Protein AF-A0A8C8ZQR9-F1 (afdb_monomer)

Secondary structure (DSSP, 8-state):
---PPPHHHHHHHHHHHHH-HHHHHHHHHHHHHHHHHHHHHHHHHHHHHHHHHHHHHHHHHHHHHHHHHHHHHHHHHHHHHHHHHHHHHTT-HHHHHHHHHHHHHHHHHHHHHHHHHHHHIIIIIHHHHHHHHIIIIIIHHHHHHHHHHHHHHHHHHHHTHHHHS----S-SSSSSS-S--------------------------------------

Solvent-accessible surface area (backbone atoms only — not comparable to full-atom values): 13092 Å² total; per-residue (Å²): 128,83,85,66,71,46,70,69,58,50,51,53,44,51,50,42,30,78,74,34,84,70,22,43,59,56,33,60,71,45,42,65,55,56,50,52,38,52,51,53,50,54,52,51,52,51,53,51,49,55,52,51,52,50,51,50,53,50,54,52,47,52,37,56,54,41,54,54,48,41,54,51,51,49,56,51,27,53,54,37,35,52,53,13,54,56,31,48,77,67,74,40,56,69,63,12,51,53,30,40,52,50,24,53,51,48,51,53,52,38,52,54,49,50,50,51,38,51,47,51,44,62,68,46,47,51,56,48,54,49,44,54,57,43,53,68,41,52,49,41,53,51,51,53,51,51,51,55,49,55,50,52,57,48,51,55,62,56,59,50,59,64,62,74,70,68,64,83,77,92,80,84,88,85,86,86,86,85,83,86,90,80,85,83,86,83,88,86,86,90,78,85,87,82,82,89,88,85,85,92,87,79,87,82,84,89,81,85,86,90,85,90,86,88,91,87,127

Radius of gyration: 46.29 Å; Cα contacts (8 Å, |Δi|>4): 94; chains: 1; bounding box: 105×48×140 Å

Structure (mmCIF, N/CA/C/O backbone):
data_AF-A0A8C8ZQR9-F1
#
_entry.id   AF-A0A8C8ZQR9-F1
#
loop_
_atom_site.group_PDB
_atom_site.id
_atom_site.type_symbol
_atom_site.label_atom_id
_atom_site.label_alt_id
_atom_site.label_comp_id
_atom_site.label_asym_id
_atom_site.label_entity_id
_atom_site.label_seq_id
_atom_site.pdbx_PDB_ins_code
_atom_site.Cartn_x
_atom_site.Cartn_y
_atom_site.Cartn_z
_atom_site.occupancy
_atom_site.B_iso_or_equiv
_atom_site.auth_seq_id
_atom_site.auth_comp_id
_atom_site.auth_asym_id
_atom_site.auth_atom_id
_atom_site.pdbx_PDB_model_num
ATOM 1 N N . MET A 1 1 ? 11.552 19.381 -19.462 1.00 42.44 1 MET A N 1
ATOM 2 C CA . MET A 1 1 ? 11.648 17.915 -19.288 1.00 42.44 1 MET A CA 1
ATOM 3 C C . MET A 1 1 ? 12.336 17.345 -20.516 1.00 42.44 1 MET A C 1
ATOM 5 O O . MET A 1 1 ? 11.999 17.819 -21.595 1.00 42.44 1 MET A O 1
ATOM 9 N N . PRO A 1 2 ? 13.309 16.426 -20.393 1.00 48.09 2 PRO A N 1
ATOM 10 C CA . PRO A 1 2 ? 13.947 15.834 -21.566 1.00 48.09 2 PRO A CA 1
ATOM 11 C C . PRO A 1 2 ? 12.903 15.042 -22.360 1.00 48.09 2 PRO A C 1
ATOM 13 O O . PRO A 1 2 ? 12.114 14.304 -21.770 1.00 48.09 2 PRO A O 1
ATOM 16 N N . GLU A 1 3 ? 12.859 15.241 -23.678 1.00 56.19 3 GLU A N 1
ATOM 17 C CA . GLU A 1 3 ? 11.893 14.583 -24.558 1.00 56.19 3 GLU A CA 1
ATOM 18 C C . GLU A 1 3 ? 12.006 13.059 -24.448 1.00 56.19 3 GLU A C 1
ATOM 20 O O . GLU A 1 3 ? 12.988 12.450 -24.885 1.00 56.19 3 GLU A O 1
ATOM 25 N N . GLN A 1 4 ? 10.991 12.435 -23.854 1.00 70.94 4 GLN A N 1
ATOM 26 C CA . GLN A 1 4 ? 10.906 10.987 -23.744 1.00 70.94 4 GLN A CA 1
ATOM 27 C C . GLN A 1 4 ? 10.736 10.394 -25.142 1.00 70.94 4 GLN A C 1
ATOM 29 O O . GLN A 1 4 ? 9.784 10.721 -25.842 1.00 70.94 4 GLN A O 1
ATOM 34 N N . LEU A 1 5 ? 11.653 9.510 -25.538 1.00 79.81 5 LEU A N 1
ATOM 35 C CA . LEU A 1 5 ? 11.453 8.653 -26.702 1.00 79.81 5 LEU A CA 1
ATOM 36 C C . LEU A 1 5 ? 10.240 7.753 -26.419 1.00 79.81 5 LEU A C 1
ATOM 38 O O . LEU A 1 5 ? 10.232 6.996 -25.441 1.00 79.81 5 LEU A O 1
ATOM 42 N N . SER A 1 6 ? 9.200 7.864 -27.236 1.00 82.69 6 SER A N 1
ATOM 43 C CA . SER A 1 6 ? 8.024 7.006 -27.147 1.00 82.69 6 SER A CA 1
ATOM 44 C C . SER A 1 6 ? 8.356 5.576 -27.582 1.00 82.69 6 SER A C 1
ATOM 46 O O . SER A 1 6 ? 9.318 5.320 -28.307 1.00 82.69 6 SER A O 1
ATOM 48 N N . VAL A 1 7 ? 7.527 4.617 -27.162 1.00 84.06 7 VAL A N 1
ATOM 49 C CA . VAL A 1 7 ? 7.679 3.214 -27.581 1.00 84.06 7 VAL A CA 1
ATOM 50 C C . VAL A 1 7 ? 7.541 3.083 -29.100 1.00 84.06 7 VAL A C 1
ATOM 52 O O . VAL A 1 7 ? 8.291 2.334 -29.714 1.00 84.06 7 VAL A O 1
ATOM 55 N N . ALA A 1 8 ? 6.634 3.845 -29.716 1.00 86.06 8 ALA A N 1
ATOM 56 C CA . ALA A 1 8 ? 6.446 3.844 -31.164 1.00 86.06 8 ALA A CA 1
ATOM 57 C C . ALA A 1 8 ? 7.701 4.333 -31.906 1.00 86.06 8 ALA A C 1
ATOM 59 O O . ALA A 1 8 ? 8.126 3.705 -32.872 1.00 86.06 8 ALA A O 1
ATOM 60 N N . GLU A 1 9 ? 8.331 5.407 -31.422 1.00 84.94 9 GLU A N 1
ATOM 61 C CA . GLU A 1 9 ? 9.584 5.911 -31.994 1.00 84.94 9 GLU A CA 1
ATOM 62 C C . GLU A 1 9 ? 10.734 4.924 -31.810 1.00 84.94 9 GLU A C 1
ATOM 64 O O . GLU A 1 9 ? 11.514 4.726 -32.738 1.00 84.94 9 GLU A O 1
ATOM 69 N N . PHE A 1 10 ? 10.833 4.277 -30.645 1.00 84.62 10 PHE A N 1
ATOM 70 C CA . PHE A 1 10 ? 11.826 3.229 -30.418 1.00 84.62 10 PHE A CA 1
ATOM 71 C C . PHE A 1 10 ? 11.646 2.069 -31.405 1.00 84.62 10 PHE A C 1
ATOM 73 O O . PHE A 1 10 ? 12.603 1.682 -32.066 1.00 84.62 10 PHE A O 1
ATOM 80 N N . LEU A 1 11 ? 10.416 1.567 -31.565 1.00 87.12 11 LEU A N 1
ATOM 81 C CA . LEU A 1 11 ? 10.112 0.466 -32.481 1.00 87.12 11 LEU A CA 1
ATOM 82 C C . LEU A 1 11 ? 10.401 0.820 -33.940 1.00 87.12 11 LEU A C 1
ATOM 84 O O . LEU A 1 11 ? 10.959 -0.008 -34.651 1.00 87.12 11 LEU A O 1
ATOM 88 N N . ALA A 1 12 ? 10.063 2.035 -34.379 1.00 85.50 12 ALA A N 1
ATOM 89 C CA . ALA A 1 12 ? 10.379 2.496 -35.730 1.00 85.50 12 ALA A CA 1
ATOM 90 C C . ALA A 1 12 ? 11.898 2.522 -35.965 1.00 85.50 12 ALA A C 1
ATOM 92 O O . ALA A 1 12 ? 12.394 2.010 -36.962 1.00 85.50 12 ALA A O 1
ATOM 93 N N . VAL A 1 13 ? 12.644 3.046 -34.992 1.00 82.06 13 VAL A N 1
ATOM 94 C CA . VAL A 1 13 ? 14.106 3.161 -35.045 1.00 82.06 13 VAL A CA 1
ATOM 95 C C . VAL A 1 13 ? 14.783 1.785 -35.026 1.00 82.06 13 VAL A C 1
ATOM 97 O O . VAL A 1 13 ? 15.745 1.575 -35.759 1.00 82.06 13 VAL A O 1
ATOM 100 N N . THR A 1 14 ? 14.256 0.825 -34.264 1.00 84.00 14 THR A N 1
ATOM 101 C CA . THR A 1 14 ? 14.718 -0.573 -34.282 1.00 84.00 14 THR A CA 1
ATOM 102 C C . THR A 1 14 ? 14.315 -1.313 -35.562 1.00 84.00 14 THR A C 1
ATOM 104 O O . THR A 1 14 ? 15.072 -2.144 -36.051 1.00 84.00 14 THR A O 1
ATOM 107 N N . ALA A 1 15 ? 13.145 -1.031 -36.137 1.00 85.31 15 ALA A N 1
ATOM 108 C CA . ALA A 1 15 ? 12.733 -1.633 -37.403 1.00 85.31 15 ALA A CA 1
ATOM 109 C C . ALA A 1 15 ? 13.648 -1.190 -38.556 1.00 85.31 15 ALA A C 1
ATOM 111 O O . ALA A 1 15 ? 14.047 -2.019 -39.372 1.00 85.31 15 ALA A O 1
ATOM 112 N N . ASP A 1 16 ? 14.026 0.088 -38.597 1.00 82.81 16 ASP A N 1
ATOM 113 C CA . ASP A 1 16 ? 14.957 0.612 -39.601 1.00 82.81 16 ASP A CA 1
ATOM 114 C C . ASP A 1 16 ? 16.360 -0.016 -39.476 1.00 82.81 16 ASP A C 1
ATOM 116 O O . ASP A 1 16 ? 16.969 -0.348 -40.495 1.00 82.81 16 ASP A O 1
ATOM 120 N N . ASP A 1 17 ? 16.848 -0.238 -38.246 1.00 81.94 17 ASP A N 1
ATOM 121 C CA . ASP A 1 17 ? 18.114 -0.934 -37.938 1.00 81.94 17 ASP A CA 1
ATOM 122 C C . ASP A 1 17 ? 18.157 -2.359 -38.509 1.00 81.94 17 ASP A C 1
ATOM 124 O O . ASP A 1 17 ? 19.102 -2.741 -39.200 1.00 81.94 17 ASP A O 1
ATOM 128 N N . LEU A 1 18 ? 17.093 -3.133 -38.279 1.00 81.12 18 LEU A N 1
ATOM 129 C CA . LEU A 1 18 ? 17.005 -4.528 -38.717 1.00 81.12 18 LEU A CA 1
ATOM 130 C C . LEU A 1 18 ? 16.902 -4.678 -40.243 1.00 81.12 18 LEU A C 1
ATOM 132 O O . LEU A 1 18 ? 17.298 -5.710 -40.784 1.00 81.12 18 LEU A O 1
ATOM 136 N N . ASN A 1 19 ? 16.368 -3.669 -40.935 1.00 83.38 19 ASN A N 1
ATOM 137 C CA . ASN A 1 19 ? 16.072 -3.735 -42.366 1.00 83.38 19 ASN A CA 1
ATOM 138 C C . ASN A 1 19 ? 17.209 -3.216 -43.270 1.00 83.38 19 ASN A C 1
ATOM 140 O O . ASN A 1 19 ? 17.155 -3.442 -44.481 1.00 83.38 19 ASN A O 1
ATOM 144 N N . SER A 1 20 ? 18.228 -2.515 -42.745 1.00 75.38 20 SER A N 1
ATOM 145 C CA . SER A 1 20 ? 19.305 -1.942 -43.574 1.00 75.38 20 SER A CA 1
ATOM 146 C C . SER A 1 20 ? 20.621 -1.683 -42.819 1.00 75.38 20 SER A C 1
ATOM 148 O O . SER A 1 20 ? 20.593 -1.134 -41.720 1.00 75.38 20 SER A O 1
ATOM 150 N N . PRO A 1 21 ? 21.802 -1.908 -43.440 1.00 67.81 21 PRO A N 1
ATOM 151 C CA . PRO A 1 21 ? 23.098 -1.489 -42.888 1.00 67.81 21 PRO A CA 1
ATOM 152 C C . PRO A 1 21 ? 23.204 0.023 -42.617 1.00 67.81 21 PRO A C 1
ATOM 154 O O . PRO A 1 21 ? 23.933 0.442 -41.722 1.00 67.81 21 PRO A O 1
ATOM 157 N N . ALA A 1 22 ? 22.473 0.854 -43.373 1.00 70.69 22 ALA A N 1
ATOM 158 C CA . ALA A 1 22 ? 22.382 2.295 -43.119 1.00 70.69 22 ALA A CA 1
ATOM 159 C C . ALA A 1 22 ? 21.503 2.614 -41.893 1.00 70.69 22 ALA A C 1
ATOM 161 O O . ALA A 1 22 ? 21.729 3.616 -41.210 1.00 70.69 22 ALA A O 1
ATOM 162 N N . GLY A 1 23 ? 20.543 1.735 -41.588 1.00 71.25 23 GLY A N 1
ATOM 163 C CA . GLY A 1 23 ? 19.726 1.780 -40.379 1.00 71.25 23 GLY A CA 1
ATOM 164 C C . GLY A 1 23 ? 20.565 1.653 -39.110 1.00 71.25 23 GLY A C 1
ATOM 165 O O . GLY A 1 23 ? 20.326 2.395 -38.164 1.00 71.25 23 GLY A O 1
ATOM 166 N N . ALA A 1 24 ? 21.626 0.839 -39.129 1.00 72.94 24 ALA A N 1
ATOM 167 C CA . ALA A 1 24 ? 22.523 0.658 -37.985 1.00 72.94 24 ALA A CA 1
ATOM 168 C C . ALA A 1 24 ? 23.279 1.921 -37.562 1.00 72.94 24 ALA A C 1
ATOM 170 O O . ALA A 1 24 ? 23.394 2.214 -36.370 1.00 72.94 24 ALA A O 1
ATOM 171 N N . ALA A 1 25 ? 23.738 2.732 -38.518 1.00 75.56 25 ALA A N 1
ATOM 172 C CA . ALA A 1 25 ? 24.364 4.017 -38.206 1.00 75.56 25 ALA A CA 1
ATOM 173 C C . ALA A 1 25 ? 23.345 5.028 -37.639 1.00 75.56 25 ALA A C 1
ATOM 175 O O . ALA A 1 25 ? 23.642 5.753 -36.686 1.00 75.56 25 ALA A O 1
ATOM 176 N N . ALA A 1 26 ? 22.125 5.050 -38.188 1.00 79.31 26 ALA A N 1
ATOM 177 C CA . ALA A 1 26 ? 21.040 5.904 -37.705 1.00 79.31 26 ALA A CA 1
ATOM 178 C C . ALA A 1 26 ? 20.539 5.484 -36.310 1.00 79.31 26 ALA A C 1
ATOM 180 O O . ALA A 1 26 ? 20.249 6.339 -35.468 1.00 79.31 26 ALA A O 1
ATOM 181 N N . PHE A 1 27 ? 20.481 4.177 -36.044 1.00 82.25 27 PHE A N 1
ATOM 182 C CA . PHE A 1 27 ? 20.144 3.604 -34.747 1.00 82.25 27 PHE A CA 1
ATOM 183 C C . PHE A 1 27 ? 21.219 3.939 -33.713 1.00 82.25 27 PHE A C 1
ATOM 185 O O . PHE A 1 27 ? 20.895 4.491 -32.663 1.00 82.25 27 PHE A O 1
ATOM 192 N N . ALA A 1 28 ? 22.503 3.749 -34.043 1.00 83.12 28 ALA A N 1
ATOM 193 C CA . ALA A 1 28 ? 23.628 4.124 -33.185 1.00 83.12 28 ALA A CA 1
ATOM 194 C C . ALA A 1 28 ? 23.600 5.599 -32.763 1.00 83.12 28 ALA A C 1
ATOM 196 O O . ALA A 1 28 ? 23.825 5.897 -31.590 1.00 83.12 28 ALA A O 1
ATOM 197 N N . ALA A 1 29 ? 23.242 6.511 -33.672 1.00 83.69 29 ALA A N 1
ATOM 198 C CA . ALA A 1 29 ? 23.096 7.932 -33.358 1.00 83.69 29 ALA A CA 1
ATOM 199 C C . ALA A 1 29 ? 21.931 8.230 -32.391 1.00 83.69 29 ALA A C 1
ATOM 201 O O . ALA A 1 29 ? 22.014 9.155 -31.582 1.00 83.69 29 ALA A O 1
ATOM 202 N N . LYS A 1 30 ? 20.844 7.448 -32.445 1.00 84.88 30 LYS A N 1
ATOM 203 C CA . LYS A 1 30 ? 19.671 7.590 -31.559 1.00 84.88 30 LYS A CA 1
ATOM 204 C C . LYS A 1 30 ? 19.809 6.814 -30.247 1.00 84.88 30 LYS A C 1
ATOM 206 O O . LYS A 1 30 ? 19.111 7.114 -29.278 1.00 84.88 30 LYS A O 1
ATOM 211 N N . MET A 1 31 ? 20.732 5.863 -30.179 1.00 84.31 31 MET A N 1
ATOM 212 C CA . MET A 1 31 ? 20.884 4.945 -29.055 1.00 84.31 31 MET A CA 1
ATOM 213 C C . MET A 1 31 ? 21.167 5.631 -27.701 1.00 84.31 31 MET A C 1
ATOM 215 O O . MET A 1 31 ? 20.551 5.240 -26.704 1.00 84.31 31 MET A O 1
ATOM 219 N N . PRO A 1 32 ? 21.974 6.714 -27.615 1.00 85.69 32 PRO A N 1
ATOM 220 C CA . PRO A 1 32 ? 22.119 7.491 -26.380 1.00 85.69 32 PRO A CA 1
ATOM 221 C C . PRO A 1 32 ? 20.792 8.068 -25.862 1.00 85.69 32 PRO A C 1
ATOM 223 O O . PRO A 1 32 ? 20.559 8.089 -24.653 1.00 85.69 32 PRO A O 1
ATOM 226 N N . ARG A 1 33 ? 19.888 8.480 -26.765 1.00 85.75 33 ARG A N 1
ATOM 227 C CA . ARG A 1 33 ? 18.542 8.958 -26.407 1.00 85.75 33 ARG A CA 1
ATOM 228 C C . ARG A 1 33 ? 17.672 7.811 -25.885 1.00 85.75 33 ARG A C 1
ATOM 230 O O . ARG A 1 33 ? 16.981 8.000 -24.886 1.00 85.75 33 ARG A O 1
ATOM 237 N N . CYS A 1 34 ? 17.750 6.623 -26.492 1.00 85.25 34 CYS A N 1
ATOM 238 C CA . CYS A 1 34 ? 17.074 5.415 -25.996 1.00 85.25 34 CYS A CA 1
ATOM 239 C C . CYS A 1 34 ? 17.523 5.069 -24.567 1.00 85.25 34 CYS A C 1
ATOM 241 O O . CYS A 1 34 ? 16.691 4.847 -23.687 1.00 85.25 34 CYS A O 1
ATOM 243 N N . ARG A 1 35 ? 18.839 5.092 -24.313 1.00 86.06 35 ARG A N 1
ATOM 244 C CA . ARG A 1 35 ? 19.406 4.851 -22.977 1.00 86.06 35 ARG A CA 1
ATOM 245 C C . ARG A 1 35 ? 18.963 5.901 -21.970 1.00 86.06 35 ARG A C 1
ATOM 247 O O . ARG A 1 35 ? 18.527 5.544 -20.881 1.00 86.06 35 ARG A O 1
ATOM 254 N N . GLY A 1 36 ? 19.048 7.180 -22.334 1.00 88.69 36 GLY A N 1
ATOM 255 C CA . GLY A 1 36 ? 18.599 8.277 -21.479 1.00 88.69 36 GLY A CA 1
ATOM 256 C C . GLY A 1 36 ? 17.125 8.139 -21.091 1.00 88.69 36 GLY A C 1
ATOM 257 O O . GLY A 1 36 ? 16.782 8.301 -19.923 1.00 88.69 36 GLY A O 1
ATOM 258 N N . ALA A 1 37 ? 16.265 7.749 -22.037 1.00 88.00 37 ALA A N 1
ATOM 259 C CA . ALA A 1 37 ? 14.851 7.497 -21.770 1.00 88.00 37 ALA A CA 1
ATOM 260 C C . ALA A 1 37 ? 14.628 6.311 -20.812 1.00 88.00 37 ALA A C 1
ATOM 262 O O . ALA A 1 37 ? 13.778 6.396 -19.926 1.00 88.00 37 ALA A O 1
ATOM 263 N N . ALA A 1 38 ? 15.396 5.225 -20.952 1.00 87.50 38 ALA A N 1
ATOM 264 C CA . ALA A 1 38 ? 15.318 4.078 -20.047 1.00 87.50 38 ALA A CA 1
ATOM 265 C C . ALA A 1 38 ? 15.795 4.426 -18.623 1.00 87.50 38 ALA A C 1
ATOM 267 O O . ALA A 1 38 ? 15.118 4.092 -17.654 1.00 87.50 38 ALA A O 1
ATOM 268 N N . LEU A 1 39 ? 16.904 5.162 -18.490 1.00 89.19 39 LEU A N 1
ATOM 269 C CA . LEU A 1 39 ? 17.421 5.614 -17.192 1.00 89.19 39 LEU A CA 1
ATOM 270 C C . LEU A 1 39 ? 16.453 6.568 -16.481 1.00 89.19 39 LEU A C 1
ATOM 272 O O . LEU A 1 39 ? 16.222 6.417 -15.285 1.00 89.19 39 LEU A O 1
ATOM 276 N N . ALA A 1 40 ? 15.835 7.497 -17.215 1.00 90.06 40 ALA A N 1
ATOM 277 C CA . ALA A 1 40 ? 14.824 8.391 -16.652 1.00 90.06 40 ALA A CA 1
ATOM 278 C C . ALA A 1 40 ? 13.600 7.619 -16.123 1.00 90.06 40 ALA A C 1
ATOM 280 O O . ALA A 1 40 ? 13.053 7.956 -15.076 1.00 90.06 40 ALA A O 1
ATOM 281 N N . ARG A 1 41 ? 13.174 6.552 -16.816 1.00 88.50 41 ARG A N 1
ATOM 282 C CA . ARG A 1 41 ? 12.099 5.669 -16.328 1.00 88.50 41 ARG A CA 1
ATOM 283 C C . ARG A 1 41 ? 12.513 4.891 -15.079 1.00 88.50 41 ARG A C 1
ATOM 285 O O . ARG A 1 41 ? 11.702 4.755 -14.169 1.00 88.50 41 ARG A O 1
ATOM 292 N N . GLU A 1 42 ? 13.756 4.416 -15.017 1.00 89.88 42 GLU A N 1
ATOM 293 C CA . GLU A 1 42 ? 14.298 3.740 -13.831 1.00 89.88 42 GLU A CA 1
ATOM 294 C C . GLU A 1 42 ? 14.349 4.649 -12.597 1.00 89.88 42 GLU A C 1
ATOM 296 O O . GLU A 1 42 ? 14.095 4.177 -11.489 1.00 89.88 42 GLU A O 1
ATOM 301 N N . GLU A 1 43 ? 14.654 5.935 -12.778 1.00 91.44 43 GLU A N 1
ATOM 302 C CA . GLU A 1 43 ? 14.644 6.934 -11.705 1.00 91.44 43 GLU A CA 1
ATOM 303 C C . GLU A 1 43 ? 13.222 7.195 -11.185 1.00 91.44 43 GLU A C 1
ATOM 305 O O . GLU A 1 43 ? 12.990 7.178 -9.976 1.00 91.44 43 GLU A O 1
ATOM 310 N N . ILE A 1 44 ? 12.247 7.360 -12.087 1.00 92.38 44 ILE A N 1
ATOM 311 C CA . ILE A 1 44 ? 10.833 7.521 -11.708 1.00 92.38 44 ILE A CA 1
ATOM 312 C C . ILE A 1 44 ? 10.347 6.292 -10.930 1.00 92.38 44 ILE A C 1
ATOM 314 O O . ILE A 1 44 ? 9.747 6.436 -9.867 1.00 92.38 44 ILE A O 1
ATOM 318 N N . LEU A 1 45 ? 10.663 5.087 -11.414 1.00 91.62 45 LEU A N 1
ATOM 319 C CA . LEU A 1 45 ? 10.273 3.839 -10.759 1.00 91.62 45 LEU A CA 1
ATOM 320 C C . LEU A 1 45 ? 10.887 3.701 -9.354 1.00 91.62 45 LEU A C 1
ATOM 322 O O . LEU A 1 45 ? 10.247 3.172 -8.444 1.00 91.62 45 LEU A O 1
ATOM 326 N N . GLU A 1 46 ? 12.112 4.192 -9.153 1.00 91.25 46 GLU A N 1
ATOM 327 C CA . GLU A 1 46 ? 12.744 4.266 -7.833 1.00 91.25 46 GLU A CA 1
ATOM 328 C C . GLU A 1 46 ? 12.022 5.242 -6.897 1.00 91.25 46 GLU A C 1
ATOM 330 O O . GLU A 1 46 ? 11.774 4.922 -5.729 1.00 91.25 46 GLU A O 1
ATOM 335 N N . GLY A 1 47 ? 11.620 6.403 -7.421 1.00 94.06 47 GLY A N 1
ATOM 336 C CA . GLY A 1 47 ? 10.789 7.369 -6.707 1.00 94.06 47 GLY A CA 1
ATOM 337 C C . GLY A 1 47 ? 9.444 6.775 -6.277 1.00 94.06 47 GLY A C 1
ATOM 338 O O . GLY A 1 47 ? 9.075 6.855 -5.100 1.00 94.06 47 GLY A O 1
ATOM 339 N N . ASP A 1 48 ? 8.749 6.102 -7.193 1.00 94.44 48 ASP A N 1
ATOM 340 C CA . ASP A 1 48 ? 7.480 5.419 -6.920 1.00 94.44 48 ASP A CA 1
ATOM 341 C C . ASP A 1 48 ? 7.651 4.320 -5.867 1.00 94.44 48 ASP A C 1
ATOM 343 O O . ASP A 1 48 ? 6.853 4.208 -4.931 1.00 94.44 48 ASP A O 1
A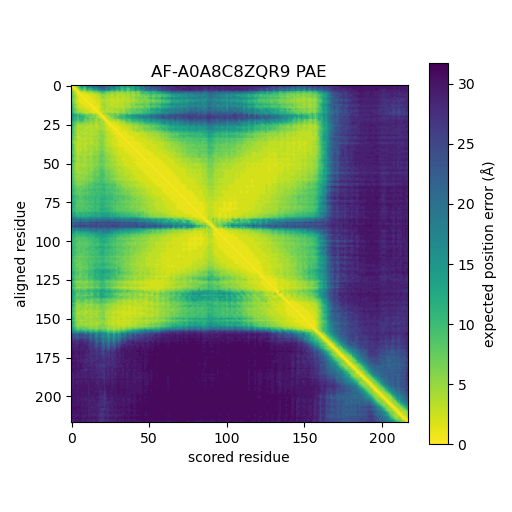TOM 347 N N . GLN A 1 49 ? 8.739 3.548 -5.941 1.00 93.38 49 GLN A N 1
ATOM 348 C CA . GLN A 1 49 ? 9.066 2.540 -4.936 1.00 93.38 49 GLN A CA 1
ATOM 349 C C . GLN A 1 49 ? 9.229 3.160 -3.539 1.00 93.38 49 GLN A C 1
ATOM 351 O O . GLN A 1 49 ? 8.733 2.595 -2.559 1.00 93.38 49 GLN A O 1
ATOM 356 N N . ALA A 1 50 ? 9.867 4.328 -3.423 1.00 93.62 50 ALA A N 1
ATOM 357 C CA . ALA A 1 50 ? 10.004 5.036 -2.151 1.00 93.62 50 ALA A CA 1
ATOM 358 C C . ALA A 1 50 ? 8.653 5.538 -1.606 1.00 93.62 50 ALA A C 1
ATOM 360 O O . ALA A 1 50 ? 8.402 5.470 -0.397 1.00 93.62 50 ALA A O 1
ATOM 361 N N . ILE A 1 51 ? 7.752 6.007 -2.476 1.00 96.12 51 ILE A N 1
ATOM 362 C CA . ILE A 1 51 ? 6.379 6.384 -2.098 1.00 96.12 51 ILE A CA 1
ATOM 363 C C . ILE A 1 51 ? 5.614 5.156 -1.586 1.00 96.12 51 ILE A C 1
ATOM 365 O O . ILE A 1 51 ? 5.027 5.204 -0.502 1.00 96.12 51 ILE A O 1
ATOM 369 N N . LEU A 1 52 ? 5.683 4.032 -2.303 1.00 95.38 52 LEU A N 1
ATOM 370 C CA . LEU A 1 52 ? 5.036 2.776 -1.915 1.00 95.38 52 LEU A CA 1
ATOM 371 C C . LEU A 1 52 ? 5.542 2.252 -0.562 1.00 95.38 52 LEU A C 1
ATOM 373 O O . LEU A 1 52 ? 4.737 1.794 0.251 1.00 95.38 52 LEU A O 1
ATOM 377 N N . GLN A 1 53 ? 6.841 2.390 -0.257 1.00 94.06 53 GLN A N 1
ATOM 378 C CA . GLN A 1 53 ? 7.368 2.061 1.077 1.00 94.06 53 GLN A CA 1
ATOM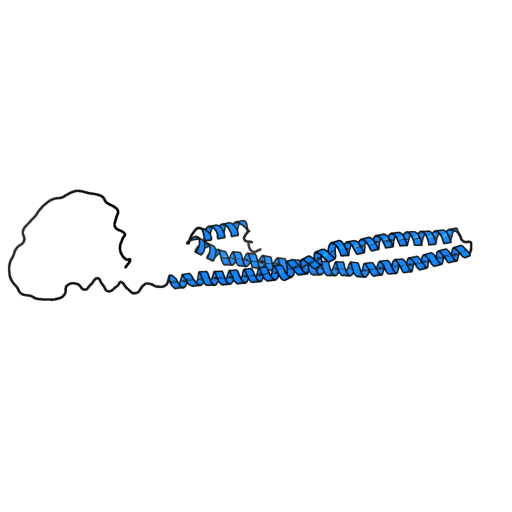 379 C C . GLN A 1 53 ? 6.737 2.923 2.180 1.00 94.06 53 GLN A C 1
ATOM 381 O O . GLN A 1 53 ? 6.431 2.420 3.264 1.00 94.06 53 GLN A O 1
ATOM 386 N N . ARG A 1 54 ? 6.522 4.221 1.925 1.00 96.25 54 ARG A N 1
ATOM 387 C CA . ARG A 1 54 ? 5.868 5.115 2.893 1.00 96.25 54 ARG A CA 1
ATOM 388 C C . ARG A 1 54 ? 4.410 4.730 3.118 1.00 96.25 54 ARG A C 1
ATOM 390 O O . ARG A 1 54 ? 3.996 4.650 4.272 1.00 96.25 54 ARG A O 1
ATOM 397 N N . ILE A 1 55 ? 3.672 4.421 2.049 1.00 95.81 55 ILE A N 1
ATOM 398 C CA . ILE A 1 55 ? 2.287 3.928 2.136 1.00 95.81 55 ILE A CA 1
ATOM 399 C C . ILE A 1 55 ? 2.240 2.654 2.982 1.00 95.81 55 ILE A C 1
ATOM 401 O O . ILE A 1 55 ? 1.491 2.581 3.953 1.00 95.81 55 ILE A O 1
ATOM 405 N N . LYS A 1 56 ? 3.105 1.680 2.687 1.00 93.88 56 LYS A N 1
ATOM 406 C CA . LYS A 1 56 ? 3.211 0.433 3.452 1.00 93.88 56 LYS A CA 1
ATOM 407 C C . LYS A 1 56 ? 3.460 0.677 4.939 1.00 93.88 56 LYS A C 1
ATOM 409 O O . LYS A 1 56 ? 2.824 0.049 5.785 1.00 93.88 56 LYS A O 1
ATOM 414 N N . LYS A 1 57 ? 4.387 1.580 5.272 1.00 94.94 57 LYS A N 1
ATOM 415 C CA . LYS A 1 57 ? 4.688 1.932 6.665 1.00 94.94 57 LYS A CA 1
ATOM 416 C C . LYS A 1 57 ? 3.475 2.561 7.354 1.00 94.94 57 LYS A C 1
ATOM 418 O O . LYS A 1 57 ? 3.172 2.181 8.481 1.00 94.94 57 LYS A O 1
ATOM 423 N N . ALA A 1 58 ? 2.777 3.473 6.677 1.00 95.81 58 ALA A N 1
ATOM 424 C CA . ALA A 1 58 ? 1.580 4.119 7.206 1.00 95.81 58 ALA A CA 1
ATOM 425 C C . ALA A 1 58 ? 0.451 3.110 7.464 1.00 95.81 58 ALA A C 1
ATOM 427 O O . ALA A 1 58 ? -0.107 3.092 8.555 1.00 95.81 58 ALA A O 1
ATOM 428 N N . VAL A 1 59 ? 0.174 2.209 6.517 1.00 95.12 59 VAL A N 1
ATOM 429 C CA . VAL A 1 59 ? -0.859 1.170 6.674 1.00 95.12 59 VAL A CA 1
ATOM 430 C C . VAL A 1 59 ? -0.543 0.237 7.846 1.00 95.12 59 VAL A C 1
ATOM 432 O O . VAL A 1 59 ? -1.424 -0.063 8.648 1.00 95.12 59 VAL A O 1
ATOM 435 N N . ARG A 1 60 ? 0.721 -0.175 8.007 1.00 93.19 60 ARG A N 1
ATOM 436 C CA . ARG A 1 60 ? 1.142 -0.985 9.164 1.00 93.19 60 ARG A CA 1
ATOM 437 C C . ARG A 1 60 ? 0.976 -0.246 10.488 1.00 93.19 60 ARG A C 1
ATOM 439 O O . ARG A 1 60 ? 0.569 -0.864 11.468 1.00 93.19 60 ARG A O 1
ATOM 446 N N . ALA A 1 61 ? 1.281 1.051 10.516 1.00 96.06 61 ALA A N 1
ATOM 447 C CA . ALA A 1 61 ? 1.070 1.877 11.698 1.00 96.06 61 ALA A CA 1
ATOM 448 C C . ALA A 1 61 ? -0.422 1.964 12.048 1.00 96.06 61 ALA A C 1
ATOM 450 O O . ALA A 1 61 ? -0.768 1.676 13.188 1.00 96.06 61 ALA A O 1
ATOM 451 N N . ILE A 1 62 ? -1.289 2.243 11.063 1.00 95.56 62 ILE A N 1
ATOM 452 C CA . ILE A 1 62 ? -2.753 2.267 11.233 1.00 95.56 62 ILE A CA 1
ATOM 453 C C . ILE A 1 62 ? -3.257 0.927 11.772 1.00 95.56 62 ILE A C 1
ATOM 455 O O . ILE A 1 62 ? -4.048 0.904 12.710 1.00 95.56 62 ILE A O 1
ATOM 459 N N . HIS A 1 63 ? -2.783 -0.190 11.215 1.00 95.19 63 HIS A N 1
ATOM 460 C CA . HIS A 1 63 ? -3.173 -1.515 11.684 1.00 95.19 63 HIS A CA 1
ATOM 461 C C . HIS A 1 63 ? -2.760 -1.752 13.142 1.00 95.19 63 HIS A C 1
ATOM 463 O O . HIS A 1 63 ? -3.581 -2.154 13.962 1.00 95.19 63 HIS A O 1
ATOM 469 N N . SER A 1 64 ? -1.501 -1.460 13.482 1.00 95.31 64 SER A N 1
ATOM 470 C CA . SER A 1 64 ? -0.983 -1.642 14.840 1.00 95.31 64 SER A CA 1
ATOM 471 C C . SER A 1 64 ? -1.702 -0.760 15.860 1.00 95.31 64 SER A C 1
ATOM 473 O O . SER A 1 64 ? -2.082 -1.252 16.918 1.00 95.31 64 SER A O 1
ATOM 475 N N . SER A 1 65 ? -1.897 0.529 15.563 1.00 96.94 65 SER A N 1
ATOM 476 C CA . SER A 1 65 ? -2.629 1.433 16.456 1.00 96.94 65 SER A CA 1
ATOM 477 C C . SER A 1 65 ? -4.108 1.066 16.541 1.00 96.94 65 SER A C 1
ATOM 479 O O . SER A 1 65 ? -4.714 1.204 17.597 1.00 96.94 65 SER A O 1
ATOM 481 N N . GLY A 1 66 ? -4.685 0.577 15.441 1.00 97.06 66 GLY A N 1
ATOM 482 C CA .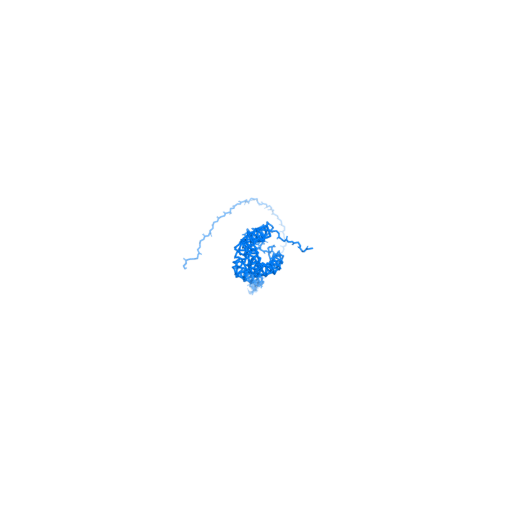 GLY A 1 66 ? -6.076 0.151 15.380 1.00 97.06 66 GLY A CA 1
ATOM 483 C C . GLY A 1 66 ? -6.363 -1.049 16.279 1.00 97.06 66 GLY A C 1
ATOM 484 O O . GLY A 1 66 ? -7.365 -1.042 16.984 1.00 97.06 66 GLY A O 1
ATOM 485 N N . LEU A 1 67 ? -5.463 -2.038 16.331 1.00 95.00 67 LEU A N 1
ATOM 486 C CA . LEU A 1 67 ? -5.590 -3.164 17.265 1.00 95.00 67 LEU A CA 1
ATOM 487 C C . LEU A 1 67 ? -5.588 -2.704 18.728 1.00 95.00 67 LEU A C 1
ATOM 489 O O . LEU A 1 67 ? -6.445 -3.134 19.493 1.00 95.00 67 LEU A O 1
ATOM 493 N N . GLY A 1 68 ? -4.685 -1.789 19.094 1.00 96.88 68 GLY A N 1
ATOM 494 C CA . GLY A 1 68 ? -4.665 -1.220 20.445 1.00 96.88 68 GLY A CA 1
ATOM 495 C C . GLY A 1 68 ? -5.925 -0.410 20.769 1.00 96.88 68 GLY A C 1
ATOM 496 O O . GLY A 1 68 ? -6.398 -0.429 21.898 1.00 96.88 68 GLY A O 1
ATOM 497 N N . HIS A 1 69 ? -6.513 0.272 19.783 1.00 96.69 69 HIS A N 1
ATOM 498 C CA . HIS A 1 69 ? -7.777 0.982 19.981 1.00 96.69 69 HIS A CA 1
ATOM 499 C C . HIS A 1 69 ? -8.938 0.026 20.288 1.00 96.69 69 HIS A C 1
ATOM 501 O O . HIS A 1 69 ? -9.667 0.271 21.241 1.00 96.69 69 HIS A O 1
ATOM 507 N N . VAL A 1 70 ? -9.054 -1.086 19.550 1.00 97.25 70 VAL A N 1
ATOM 508 C CA . VAL A 1 70 ? -10.069 -2.126 19.813 1.00 97.25 70 VAL A CA 1
ATOM 509 C C . VAL A 1 70 ? -9.920 -2.700 21.225 1.00 97.25 70 VAL A C 1
ATOM 511 O O . VAL A 1 70 ? -10.913 -2.936 21.904 1.00 97.25 70 VAL A O 1
ATOM 514 N N . GLU A 1 71 ? -8.685 -2.916 21.682 1.00 96.19 71 GLU A N 1
ATOM 515 C CA . GLU A 1 71 ? -8.417 -3.402 23.040 1.00 96.19 71 GLU A CA 1
ATOM 516 C C . GLU A 1 71 ? -8.826 -2.380 24.115 1.00 96.19 71 GLU A C 1
ATOM 518 O O . GLU A 1 71 ? -9.438 -2.745 25.117 1.00 96.19 71 GLU A O 1
ATOM 523 N N . ASN A 1 72 ? -8.564 -1.091 23.885 1.00 96.19 72 ASN A N 1
ATOM 524 C CA . ASN A 1 72 ? -9.000 -0.023 24.788 1.00 96.19 72 ASN A CA 1
ATOM 525 C C . ASN A 1 72 ? -10.530 0.118 24.831 1.00 96.19 72 ASN A C 1
ATOM 527 O O . ASN A 1 72 ? -11.089 0.339 25.906 1.00 96.19 72 ASN A O 1
ATOM 531 N N . GLU A 1 73 ? -11.212 0.001 23.686 1.00 96.00 73 GLU A N 1
ATOM 532 C CA . GLU A 1 73 ? -12.679 0.002 23.630 1.00 96.00 73 GLU A CA 1
ATOM 533 C C . GLU A 1 73 ? -13.269 -1.169 24.421 1.00 96.00 73 GLU A C 1
ATOM 535 O O . GLU A 1 73 ? -14.274 -0.984 25.105 1.00 96.00 73 GLU A O 1
ATOM 540 N N . GLU A 1 74 ? -12.625 -2.341 24.397 1.00 96.19 74 GLU A N 1
ATOM 541 C CA . GLU A 1 74 ? -13.055 -3.500 25.183 1.00 96.19 74 GLU A CA 1
ATOM 542 C C . GLU A 1 74 ? -12.911 -3.254 26.692 1.00 96.19 74 GLU A C 1
ATOM 544 O O . GLU A 1 74 ? -13.865 -3.460 27.439 1.00 96.19 74 GLU A O 1
ATOM 549 N N . GLN A 1 75 ? -11.777 -2.710 27.145 1.00 97.19 75 GLN A N 1
ATOM 550 C CA . GLN A 1 75 ? -11.587 -2.348 28.559 1.00 97.19 75 GLN A CA 1
ATOM 551 C C . GLN A 1 75 ? -12.590 -1.277 29.021 1.00 97.19 75 GLN A C 1
ATOM 553 O O . GLN A 1 75 ? -13.154 -1.359 30.114 1.00 97.19 75 GLN A O 1
ATOM 558 N N . TYR A 1 76 ? -12.845 -0.268 28.181 1.00 97.81 76 TYR A N 1
ATOM 559 C CA . TYR A 1 76 ? -13.861 0.751 28.448 1.00 97.81 76 TYR A CA 1
ATOM 560 C C . TYR A 1 76 ? -15.263 0.134 28.544 1.00 97.81 76 TYR A C 1
ATOM 562 O O . TYR A 1 76 ? -16.009 0.435 29.479 1.00 97.81 76 TYR A O 1
ATOM 570 N N . ARG A 1 77 ? -15.608 -0.766 27.617 1.00 97.88 77 ARG A N 1
ATOM 571 C CA . ARG A 1 77 ? -16.882 -1.489 27.601 1.00 97.88 77 ARG A CA 1
ATOM 572 C C . ARG A 1 77 ? -17.094 -2.285 28.889 1.00 97.88 77 ARG A C 1
ATOM 574 O O . ARG A 1 77 ? -18.169 -2.183 29.475 1.00 97.88 77 ARG A O 1
ATOM 581 N N . GLU A 1 78 ? -16.091 -3.037 29.337 1.00 97.81 78 GLU A N 1
ATOM 582 C CA . GLU A 1 78 ? -16.145 -3.823 30.578 1.00 97.81 78 GLU A CA 1
ATOM 583 C C . GLU A 1 78 ? -16.376 -2.939 31.813 1.00 97.81 78 GLU A C 1
ATOM 585 O O . GLU A 1 78 ? -17.194 -3.267 32.675 1.00 97.81 78 GLU A O 1
ATOM 590 N N . ALA A 1 79 ? -15.711 -1.781 31.887 1.00 97.88 79 ALA A N 1
ATOM 591 C CA . ALA A 1 79 ? -15.908 -0.829 32.978 1.00 97.88 79 ALA A CA 1
ATOM 592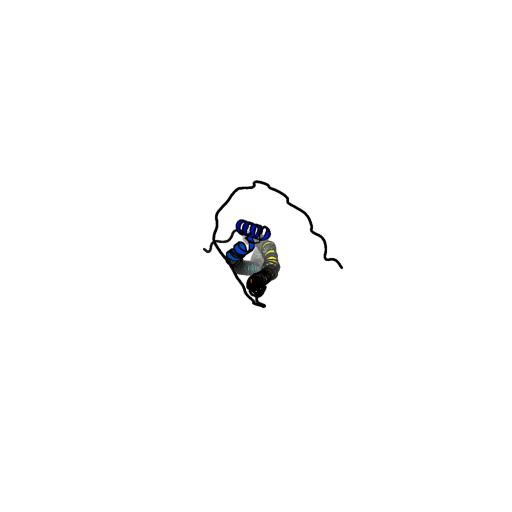 C C . ALA A 1 79 ? -17.339 -0.258 32.997 1.00 97.88 79 ALA A C 1
ATOM 594 O O . ALA A 1 79 ? -17.961 -0.173 34.060 1.00 97.88 79 ALA A O 1
ATOM 595 N N . VAL A 1 80 ? -17.882 0.094 31.826 1.00 97.38 80 VAL A N 1
ATOM 596 C CA . VAL A 1 80 ? -19.266 0.578 31.684 1.00 97.38 80 VAL A CA 1
ATOM 597 C C . VAL A 1 80 ? -20.274 -0.514 32.052 1.00 97.38 80 VAL A C 1
ATOM 599 O O . VAL A 1 80 ? -21.236 -0.248 32.771 1.00 97.38 80 VAL A O 1
ATOM 602 N N . GLU A 1 81 ? -20.043 -1.751 31.612 1.00 97.00 81 GLU A N 1
ATOM 603 C CA . GLU A 1 81 ? -20.891 -2.900 31.940 1.00 97.00 81 GLU A CA 1
ATOM 604 C C . GLU A 1 81 ? -20.890 -3.190 33.451 1.00 97.00 81 GLU A C 1
ATOM 606 O O . GLU A 1 81 ? -21.950 -3.368 34.054 1.00 97.00 81 GLU A O 1
ATOM 611 N N . SER A 1 82 ? -19.720 -3.153 34.093 1.00 96.00 82 SER A N 1
ATOM 612 C CA . SER A 1 82 ? -19.575 -3.316 35.545 1.00 96.00 82 SER A CA 1
ATOM 613 C C . SER A 1 82 ? -20.329 -2.240 36.339 1.00 96.00 82 SER A C 1
ATOM 615 O O . SER A 1 82 ? -21.021 -2.544 37.321 1.00 96.00 82 SER A O 1
ATOM 617 N N . LEU A 1 83 ? -20.272 -0.983 35.883 1.00 94.19 83 LEU A N 1
ATOM 618 C CA . LEU A 1 83 ? -21.031 0.116 36.482 1.00 94.19 83 LEU A CA 1
ATOM 619 C C . LEU A 1 83 ? -22.544 -0.101 36.333 1.00 94.19 83 LEU A C 1
ATOM 621 O O . LEU A 1 83 ? -23.287 0.022 37.311 1.00 94.19 83 LEU A O 1
ATOM 625 N N . GLY A 1 84 ? -23.000 -0.493 35.140 1.00 94.62 84 GLY A N 1
ATOM 626 C CA . GLY A 1 84 ? -24.402 -0.832 34.888 1.00 94.62 84 GLY A CA 1
ATOM 627 C C . GLY A 1 84 ? -24.909 -1.956 35.793 1.00 94.62 84 GLY A C 1
ATOM 628 O O . GLY A 1 84 ? -25.980 -1.832 36.391 1.00 94.62 84 GLY A O 1
ATOM 629 N N . ASN A 1 85 ? -24.111 -3.010 35.972 1.00 93.06 85 ASN A N 1
ATOM 630 C CA . ASN A 1 85 ? -24.437 -4.142 36.841 1.00 93.06 85 ASN A CA 1
ATOM 631 C C . ASN A 1 85 ? -24.472 -3.756 38.329 1.00 93.06 85 ASN A C 1
ATOM 633 O O . ASN A 1 85 ? -25.361 -4.194 39.063 1.00 93.06 85 ASN A O 1
ATOM 637 N N . SER A 1 86 ? -23.568 -2.879 38.771 1.00 91.44 86 SER A N 1
ATOM 638 C CA . SER A 1 86 ? -23.566 -2.359 40.145 1.00 91.44 86 SER A CA 1
ATOM 639 C C . SER A 1 86 ? -24.861 -1.597 40.454 1.00 91.44 86 SER A C 1
ATOM 641 O O . SER A 1 86 ? -25.488 -1.830 41.486 1.00 91.44 86 SER A O 1
ATOM 643 N N . HIS A 1 87 ? -25.334 -0.761 39.527 1.00 84.56 87 HIS A N 1
ATOM 644 C CA . HIS A 1 87 ? -26.590 -0.017 39.673 1.00 84.56 87 HIS A CA 1
ATOM 645 C C . HIS A 1 87 ? -27.854 -0.876 39.521 1.00 84.56 87 HIS A C 1
ATOM 647 O O . HIS A 1 87 ? -28.906 -0.510 40.052 1.00 84.56 87 HIS A O 1
ATOM 653 N N . LEU A 1 88 ? -27.766 -2.032 38.852 1.00 82.75 88 LEU A N 1
ATOM 654 C CA . LEU A 1 88 ? -28.862 -3.005 38.808 1.00 82.75 88 LEU A CA 1
ATOM 655 C C . LEU A 1 88 ? -29.153 -3.551 40.211 1.00 82.75 88 LEU A C 1
ATOM 657 O O . LEU A 1 88 ? -30.309 -3.683 40.603 1.00 82.75 88 LEU A O 1
ATOM 661 N N . SER A 1 89 ? -28.094 -3.799 40.988 1.00 75.50 89 SER A N 1
ATOM 662 C CA . SER A 1 89 ? -28.191 -4.299 42.364 1.00 75.50 89 SER A CA 1
ATOM 663 C C . SER A 1 89 ? -28.745 -3.272 43.366 1.00 75.50 89 SER A C 1
ATOM 665 O O . SER A 1 89 ? -29.214 -3.649 44.437 1.00 75.50 89 SER A O 1
ATOM 667 N N . GLN A 1 90 ? -28.741 -1.981 43.011 1.00 80.00 90 GLN A N 1
ATOM 668 C CA . GLN A 1 90 ? -29.209 -0.868 43.849 1.00 80.00 90 GLN A CA 1
ATOM 669 C C . GLN A 1 90 ? -30.651 -0.413 43.532 1.00 80.00 90 GLN A C 1
ATOM 671 O O . GLN A 1 90 ? -31.076 0.635 44.013 1.00 80.00 90 GLN A O 1
ATOM 676 N N . ASN A 1 91 ? -31.413 -1.175 42.733 1.00 77.06 91 ASN A N 1
ATOM 677 C CA . ASN A 1 91 ? -32.775 -0.847 42.269 1.00 77.06 91 ASN A CA 1
ATOM 678 C C . ASN A 1 91 ? -32.893 0.442 41.420 1.00 77.06 91 ASN A C 1
ATOM 680 O O . ASN A 1 91 ? -33.998 0.931 41.181 1.00 77.06 91 ASN A O 1
ATOM 684 N N . SER A 1 92 ? -31.784 0.988 40.902 1.00 77.50 92 SER A N 1
ATOM 685 C CA . SER A 1 92 ? -31.794 2.102 39.939 1.00 77.50 92 SER A CA 1
ATOM 686 C C . SER A 1 92 ? -31.856 1.582 38.496 1.00 77.50 92 SER A C 1
ATOM 688 O O . SER A 1 92 ? -30.884 1.664 37.741 1.00 77.50 92 SER A O 1
ATOM 690 N N . HIS A 1 93 ? -33.000 1.002 38.123 1.00 87.25 93 HIS A N 1
ATOM 691 C CA . HIS A 1 93 ? -33.162 0.255 36.867 1.00 87.25 93 HIS A CA 1
ATOM 692 C C . HIS A 1 93 ? -32.954 1.093 35.596 1.00 87.25 93 HIS A C 1
ATOM 694 O O . HIS A 1 93 ? -32.391 0.587 34.627 1.00 87.25 93 HIS A O 1
ATOM 700 N N . GLU A 1 94 ? -33.356 2.366 35.591 1.00 91.88 94 GLU A N 1
ATOM 701 C CA . GLU A 1 94 ? -33.198 3.249 34.426 1.00 91.88 94 GLU A CA 1
ATOM 702 C C . GLU A 1 94 ? -31.719 3.548 34.131 1.00 91.88 94 GLU A C 1
ATOM 704 O O . GLU A 1 94 ? -31.259 3.364 33.004 1.00 91.88 94 GLU A O 1
ATOM 709 N N . LEU A 1 95 ? -30.946 3.911 35.163 1.00 91.06 95 LEU A N 1
ATOM 710 C CA . LEU A 1 95 ? -29.506 4.168 35.044 1.00 91.06 95 LEU A CA 1
ATOM 711 C C . LEU A 1 95 ? -28.735 2.911 34.634 1.00 91.06 95 LEU A C 1
ATOM 713 O O . LEU A 1 95 ? -27.902 2.962 33.730 1.00 91.06 95 LEU A O 1
ATOM 717 N N . SER A 1 96 ? -29.041 1.776 35.267 1.00 94.69 96 SER A N 1
ATOM 718 C CA . SER A 1 96 ? -28.438 0.488 34.918 1.00 94.69 96 SER A CA 1
ATOM 719 C C . SER A 1 96 ? -28.671 0.136 33.445 1.00 94.69 96 SER A C 1
ATOM 721 O O . SER A 1 96 ? -27.721 -0.156 32.719 1.00 94.69 96 SER A O 1
ATOM 723 N N . THR A 1 97 ? -29.918 0.258 32.980 1.00 95.38 97 THR A N 1
ATOM 724 C CA . THR A 1 97 ? -30.287 0.001 31.581 1.00 95.38 97 THR A CA 1
ATOM 725 C C . THR A 1 97 ? -29.537 0.930 30.625 1.00 95.38 97 THR A C 1
ATOM 727 O O . THR A 1 97 ? -29.041 0.477 29.594 1.00 95.38 97 THR A O 1
ATOM 730 N N . GLY A 1 98 ? -29.393 2.212 30.978 1.00 95.88 98 GLY A N 1
ATOM 731 C CA . GLY A 1 98 ? -28.613 3.177 30.202 1.00 95.88 98 GLY A CA 1
ATOM 732 C C . GLY A 1 98 ? -27.155 2.747 30.003 1.00 95.88 98 GLY A C 1
ATOM 733 O O . GLY A 1 98 ? -26.675 2.721 28.869 1.00 95.88 98 GLY A O 1
ATOM 734 N N . PHE A 1 99 ? -26.464 2.349 31.077 1.00 97.19 99 PHE A N 1
ATOM 735 C CA . PHE A 1 99 ? -25.074 1.883 30.996 1.00 97.19 99 PHE A CA 1
ATOM 736 C C . PHE A 1 99 ? -24.930 0.579 30.205 1.00 97.19 99 PHE A C 1
ATOM 738 O O . PHE A 1 99 ? -24.033 0.469 29.372 1.00 97.19 99 PHE A O 1
ATOM 745 N N . LEU A 1 100 ? -25.821 -0.394 30.409 1.00 96.38 100 LEU A N 1
ATOM 746 C CA . LEU A 1 100 ? -25.762 -1.662 29.677 1.00 96.38 100 LEU A CA 1
ATOM 747 C C . LEU A 1 100 ? -26.006 -1.467 28.172 1.00 96.38 100 LEU A C 1
ATOM 749 O O . LEU A 1 100 ? -25.284 -2.039 27.357 1.00 96.38 100 LEU A O 1
ATOM 753 N N . ASN A 1 101 ? -26.948 -0.600 27.787 1.00 97.50 101 ASN A N 1
ATOM 754 C CA . ASN A 1 101 ? -27.161 -0.244 26.382 1.00 97.50 101 ASN A CA 1
ATOM 755 C C . ASN A 1 101 ? -25.940 0.460 25.776 1.00 97.50 101 ASN A C 1
ATOM 757 O O . ASN A 1 101 ? -25.568 0.167 24.639 1.00 97.50 101 ASN A O 1
ATOM 761 N N . LEU A 1 102 ? -25.283 1.346 26.533 1.00 97.62 102 LEU A N 1
ATOM 762 C CA . LEU A 1 102 ? -24.039 1.980 26.096 1.00 97.62 102 LEU A CA 1
ATOM 763 C C . LEU A 1 102 ? -22.916 0.949 25.903 1.00 97.62 102 LEU A C 1
ATOM 765 O O . LEU A 1 102 ? -22.204 1.012 24.906 1.00 97.62 102 LEU A O 1
ATOM 769 N N . ALA A 1 103 ? -22.780 -0.031 26.801 1.00 97.62 103 ALA A N 1
ATOM 770 C CA . ALA A 1 103 ? -21.807 -1.112 26.647 1.00 97.62 103 ALA A CA 1
ATOM 771 C C . ALA A 1 103 ? -22.076 -1.956 25.386 1.00 97.62 103 ALA A C 1
ATOM 773 O O . ALA A 1 103 ? -21.143 -2.298 24.655 1.00 97.62 103 ALA A O 1
ATOM 774 N N . VAL A 1 104 ? -23.344 -2.258 25.085 1.00 97.88 104 VAL A N 1
ATOM 775 C CA . VAL A 1 104 ? -23.728 -2.956 23.845 1.00 97.88 104 VAL A CA 1
ATOM 776 C C . VAL A 1 104 ? -23.386 -2.118 22.613 1.00 97.88 104 VAL A C 1
ATOM 778 O O . VAL A 1 104 ? -22.770 -2.643 21.687 1.00 97.88 104 VAL A O 1
ATOM 781 N N . PHE A 1 105 ? -23.711 -0.824 22.622 1.00 97.31 105 PHE A N 1
ATOM 782 C CA . PHE A 1 105 ? -23.369 0.098 21.538 1.00 97.31 105 PHE A CA 1
ATOM 783 C C . PHE A 1 105 ? -21.854 0.147 21.283 1.00 97.31 105 PHE A C 1
ATOM 785 O O . PHE A 1 105 ? -21.411 -0.032 20.150 1.00 97.31 105 PHE A O 1
ATOM 792 N N . THR A 1 106 ? -21.045 0.300 22.336 1.00 96.81 106 THR A N 1
ATOM 793 C CA . THR A 1 106 ? -19.577 0.295 22.237 1.00 96.81 106 THR A CA 1
ATOM 794 C C . THR A 1 106 ? -19.054 -1.006 21.626 1.00 96.81 106 THR A C 1
ATOM 796 O O . THR A 1 106 ? -18.174 -0.971 20.770 1.00 96.81 106 THR A O 1
ATOM 799 N N . ARG A 1 107 ? -19.622 -2.162 21.998 1.00 96.88 107 ARG A N 1
ATOM 800 C CA . ARG A 1 107 ? -19.242 -3.464 21.420 1.00 96.88 107 ARG A CA 1
ATOM 801 C C . ARG A 1 107 ? -19.450 -3.511 19.908 1.00 96.88 107 ARG A C 1
ATOM 803 O O . ARG A 1 107 ? -18.626 -4.070 19.187 1.00 96.88 107 ARG A O 1
ATOM 810 N N . GLU A 1 108 ? -20.569 -2.972 19.432 1.00 97.25 108 GLU A N 1
ATOM 811 C CA . GLU A 1 108 ? -20.892 -2.945 18.005 1.00 97.25 108 GLU A CA 1
ATOM 812 C C . GLU A 1 108 ? -19.931 -2.031 17.238 1.00 97.25 108 GLU A C 1
ATOM 814 O O . GLU A 1 108 ? -19.417 -2.429 16.191 1.00 97.25 108 GLU A O 1
ATOM 819 N N . VAL A 1 109 ? -19.605 -0.859 17.795 1.00 96.44 109 VAL A N 1
ATOM 820 C CA . VAL A 1 109 ? -18.597 0.054 17.228 1.00 96.44 109 VAL A CA 1
ATOM 821 C C . VAL A 1 109 ? -17.223 -0.621 17.155 1.00 96.44 109 VAL A C 1
ATOM 823 O O . VAL A 1 109 ? -16.613 -0.641 16.081 1.00 96.44 109 VAL A O 1
ATOM 826 N N . ALA A 1 110 ? -16.785 -1.271 18.236 1.00 96.06 110 ALA A N 1
ATOM 827 C CA . ALA A 1 110 ? -15.509 -1.980 18.284 1.00 96.06 110 ALA A CA 1
ATOM 828 C C . ALA A 1 110 ? -15.434 -3.126 17.266 1.00 96.06 110 ALA A C 1
ATOM 830 O O . ALA A 1 110 ? -14.408 -3.330 16.607 1.00 96.06 110 ALA A O 1
ATOM 831 N N . ALA A 1 111 ? -16.535 -3.860 17.070 1.00 96.62 111 ALA A N 1
ATOM 832 C CA . ALA A 1 111 ? -16.614 -4.919 16.068 1.00 96.62 111 ALA A CA 1
ATOM 833 C C . ALA A 1 111 ? -16.465 -4.375 14.635 1.00 96.62 111 ALA A C 1
ATOM 835 O O . ALA A 1 111 ? -15.716 -4.946 13.833 1.00 96.62 111 ALA A O 1
ATOM 836 N N . LEU A 1 112 ? -17.129 -3.257 14.318 1.00 96.44 112 LEU A N 1
ATOM 837 C CA . LEU A 1 112 ? -17.001 -2.585 13.021 1.00 96.44 112 LEU A CA 1
ATOM 838 C C . LEU A 1 112 ? -15.574 -2.069 12.797 1.00 96.44 112 LEU A C 1
ATOM 840 O O . LEU A 1 112 ? -14.999 -2.278 11.725 1.00 96.44 112 LEU A O 1
ATOM 844 N N . PHE A 1 113 ? -14.972 -1.448 13.812 1.00 96.25 113 PHE A N 1
ATOM 845 C CA . PHE A 1 113 ? -13.617 -0.913 13.720 1.00 96.25 113 PHE A CA 1
ATOM 846 C C . PHE A 1 113 ? -12.570 -2.023 13.554 1.00 96.25 113 PHE A C 1
ATOM 848 O O . PHE A 1 113 ? -11.708 -1.943 12.675 1.00 96.25 113 PHE A O 1
ATOM 855 N N . LYS A 1 114 ? -12.696 -3.121 14.309 1.00 95.94 114 LYS A N 1
ATOM 856 C CA . LYS A 1 114 ? -11.861 -4.320 14.144 1.00 95.94 114 LYS A CA 1
ATOM 857 C C . LYS A 1 114 ? -11.939 -4.869 12.720 1.00 95.94 114 LYS A C 1
ATOM 859 O O . LYS A 1 114 ? -10.908 -5.199 12.134 1.00 95.94 114 LYS A O 1
ATOM 864 N N . ASN A 1 115 ? -13.142 -4.942 12.146 1.00 96.25 115 ASN A N 1
ATOM 865 C CA . ASN A 1 115 ? -13.333 -5.399 10.770 1.00 96.25 115 ASN A CA 1
ATOM 866 C C . ASN A 1 115 ? -12.632 -4.477 9.761 1.00 96.25 115 ASN A C 1
ATOM 868 O O . ASN A 1 115 ? -11.907 -4.959 8.890 1.00 96.25 115 ASN A O 1
ATOM 872 N N . LEU A 1 116 ? -12.780 -3.160 9.917 1.00 94.88 116 LEU A N 1
ATOM 873 C CA . LEU A 1 116 ? -12.115 -2.167 9.076 1.00 94.88 116 LEU A CA 1
ATOM 874 C C . LEU A 1 116 ? -10.586 -2.305 9.123 1.00 94.88 116 LEU A C 1
ATOM 876 O O . LEU A 1 116 ? -9.940 -2.375 8.076 1.00 94.88 116 LEU A O 1
ATOM 880 N N . VAL A 1 117 ? -10.013 -2.380 10.327 1.00 95.19 117 VAL A N 1
ATOM 881 C CA . VAL A 1 117 ? -8.564 -2.512 10.543 1.00 95.19 117 VAL A CA 1
ATOM 882 C C . VAL A 1 117 ? -8.027 -3.794 9.904 1.00 95.19 117 VAL A C 1
ATOM 884 O O . VAL A 1 117 ? -7.006 -3.768 9.208 1.00 95.19 117 VAL A O 1
ATOM 887 N N . GLN A 1 118 ? -8.739 -4.908 10.079 1.00 94.38 118 GLN A N 1
ATOM 888 C CA . GLN A 1 118 ? -8.368 -6.190 9.486 1.00 94.38 118 GLN A CA 1
ATOM 889 C C . GLN A 1 118 ? -8.441 -6.147 7.952 1.00 94.38 118 GLN A C 1
ATOM 891 O O . GLN A 1 118 ? -7.513 -6.601 7.277 1.00 94.38 118 GLN A O 1
ATOM 896 N N . ASN A 1 119 ? -9.506 -5.565 7.392 1.00 93.94 119 ASN A N 1
ATOM 897 C CA . ASN A 1 119 ? -9.692 -5.440 5.946 1.00 93.94 119 ASN A CA 1
ATOM 898 C C . ASN A 1 119 ? -8.614 -4.569 5.308 1.00 93.94 119 ASN A C 1
ATOM 900 O O . ASN A 1 119 ? -8.062 -4.952 4.277 1.00 93.94 119 ASN A O 1
ATOM 904 N N . LEU A 1 120 ? -8.265 -3.440 5.930 1.00 92.12 120 LEU A N 1
ATOM 905 C CA . LEU A 1 120 ? -7.185 -2.578 5.455 1.00 92.12 120 LEU A CA 1
ATOM 906 C C . LEU A 1 120 ? -5.874 -3.368 5.335 1.00 92.12 120 LEU A C 1
ATOM 908 O O . LEU A 1 120 ? -5.199 -3.308 4.308 1.00 92.12 120 LEU A O 1
ATOM 912 N N . ASN A 1 121 ? -5.530 -4.153 6.356 1.00 91.50 121 ASN A N 1
ATOM 913 C CA . ASN A 1 121 ? -4.306 -4.943 6.336 1.00 91.50 121 ASN A CA 1
ATOM 914 C C . ASN A 1 121 ? -4.348 -6.068 5.289 1.00 91.50 121 ASN A C 1
ATOM 916 O O . ASN A 1 121 ? -3.382 -6.266 4.555 1.00 91.50 121 ASN A O 1
ATOM 920 N N . ASN A 1 122 ? -5.473 -6.771 5.172 1.00 91.31 122 ASN A N 1
ATOM 921 C CA . ASN A 1 122 ? -5.609 -7.885 4.235 1.00 91.31 122 ASN A CA 1
ATOM 922 C C . ASN A 1 122 ? -5.623 -7.419 2.767 1.00 91.31 122 ASN A C 1
ATOM 924 O O . ASN A 1 122 ? -4.970 -8.031 1.925 1.00 91.31 122 ASN A O 1
ATOM 928 N N . ILE A 1 123 ? -6.341 -6.334 2.460 1.00 94.00 123 ILE A N 1
ATOM 929 C CA . ILE A 1 123 ? -6.525 -5.832 1.089 1.00 94.00 123 ILE A CA 1
ATOM 930 C C . ILE A 1 123 ? -5.333 -4.985 0.639 1.00 94.00 123 ILE A C 1
ATOM 932 O O . ILE A 1 123 ? -4.972 -5.019 -0.533 1.00 94.00 123 ILE A O 1
ATOM 936 N N . VAL A 1 124 ? -4.710 -4.222 1.542 1.00 92.75 124 VAL A N 1
ATOM 937 C CA . VAL A 1 124 ? -3.634 -3.292 1.170 1.00 92.75 124 VAL A CA 1
ATOM 938 C C . VAL A 1 124 ? -2.260 -3.854 1.510 1.00 92.75 124 VAL A C 1
ATOM 940 O O . VAL A 1 124 ? -1.409 -3.938 0.623 1.00 92.75 124 VAL A O 1
ATOM 943 N N . SER A 1 125 ? -2.012 -4.253 2.763 1.00 89.75 125 SER A N 1
ATOM 944 C CA . SER A 1 125 ? -0.657 -4.636 3.188 1.00 89.75 125 SER A CA 1
ATOM 945 C C . SER A 1 125 ? -0.135 -5.850 2.428 1.00 89.75 125 SER A C 1
ATOM 947 O O . SER A 1 125 ? 1.016 -5.830 1.998 1.00 89.75 125 SER A O 1
ATOM 949 N N . PHE A 1 126 ? -0.955 -6.891 2.242 1.00 88.12 126 PHE A N 1
ATOM 950 C CA . PHE A 1 126 ? -0.501 -8.138 1.618 1.00 88.12 126 PHE A CA 1
ATOM 951 C C . PHE A 1 126 ? -0.148 -7.985 0.125 1.00 88.12 126 PHE A C 1
ATOM 953 O O . PHE A 1 126 ? 0.972 -8.358 -0.257 1.00 88.12 126 PHE A O 1
ATOM 960 N N . PRO A 1 127 ? -1.011 -7.399 -0.734 1.00 93.00 127 PRO A N 1
ATOM 961 C CA . PRO A 1 127 ? -0.641 -7.138 -2.124 1.00 93.00 127 PRO A CA 1
ATOM 962 C C . PRO A 1 127 ? 0.556 -6.197 -2.237 1.00 93.00 127 PRO A C 1
ATOM 964 O O . PRO A 1 127 ? 1.448 -6.436 -3.052 1.00 93.00 127 PRO A O 1
ATOM 967 N N . LEU A 1 128 ? 0.626 -5.174 -1.378 1.00 93.75 128 LEU A N 1
ATOM 968 C CA . LEU A 1 128 ? 1.741 -4.238 -1.372 1.00 93.75 128 LEU A CA 1
ATOM 969 C C . LEU A 1 128 ? 3.051 -4.940 -1.002 1.00 93.75 128 LEU A C 1
ATOM 971 O O . LEU A 1 128 ? 4.035 -4.788 -1.716 1.00 93.75 128 LEU A O 1
ATOM 975 N N . ASP A 1 129 ? 3.071 -5.771 0.044 1.00 91.06 129 ASP A N 1
ATOM 976 C CA . ASP A 1 129 ? 4.246 -6.561 0.432 1.00 91.06 129 ASP A CA 1
ATOM 977 C C . ASP A 1 129 ? 4.747 -7.471 -0.698 1.00 91.06 129 ASP A C 1
ATOM 979 O O . ASP A 1 129 ? 5.959 -7.567 -0.921 1.00 91.06 129 ASP A O 1
ATOM 983 N N . SER A 1 130 ? 3.822 -8.093 -1.428 1.00 91.88 130 SER A N 1
ATOM 984 C CA . SER A 1 130 ? 4.131 -8.962 -2.567 1.00 91.88 130 SER A CA 1
ATOM 985 C C . SER A 1 130 ? 4.711 -8.168 -3.741 1.00 91.88 130 SER A C 1
ATOM 987 O O . SER A 1 130 ? 5.760 -8.531 -4.279 1.00 91.88 130 SER A O 1
ATOM 989 N N . LEU A 1 131 ? 4.093 -7.033 -4.084 1.00 93.25 131 LEU A N 1
ATOM 990 C CA . LEU A 1 131 ? 4.570 -6.118 -5.123 1.00 93.25 131 LEU A CA 1
ATOM 991 C C . LEU A 1 131 ? 5.975 -5.576 -4.807 1.00 93.25 131 LEU A C 1
ATOM 993 O O . LEU A 1 131 ? 6.838 -5.532 -5.686 1.00 93.25 131 LEU A O 1
ATOM 997 N N . MET A 1 132 ? 6.214 -5.200 -3.545 1.00 90.50 132 MET A N 1
ATOM 998 C CA . MET A 1 132 ? 7.487 -4.630 -3.093 1.00 90.50 132 MET A CA 1
ATOM 999 C C . MET A 1 132 ? 8.638 -5.637 -3.147 1.00 90.50 132 MET A C 1
ATOM 1001 O O . MET A 1 132 ? 9.771 -5.230 -3.389 1.00 90.50 132 MET A O 1
ATOM 1005 N N . LYS A 1 133 ? 8.379 -6.921 -2.865 1.00 88.75 133 LYS A N 1
ATOM 1006 C CA . LYS A 1 133 ? 9.415 -7.966 -2.849 1.00 88.75 133 LYS A CA 1
ATOM 1007 C C . LYS A 1 133 ? 9.658 -8.568 -4.230 1.00 88.75 133 LYS A C 1
ATOM 1009 O O . LYS A 1 133 ? 10.808 -8.802 -4.567 1.00 88.75 133 LYS A O 1
ATOM 1014 N N . GLY A 1 134 ? 8.604 -8.795 -5.012 1.00 87.19 134 GLY A N 1
ATOM 1015 C CA . GLY A 1 134 ? 8.710 -9.412 -6.332 1.00 87.19 134 GLY A CA 1
ATOM 1016 C C . GLY A 1 134 ? 9.094 -8.402 -7.409 1.00 87.19 134 GLY A C 1
ATOM 1017 O O . GLY A 1 134 ? 10.268 -8.192 -7.703 1.00 87.19 134 GLY A O 1
ATOM 1018 N N . GLN A 1 135 ? 8.084 -7.761 -7.996 1.00 86.25 135 GLN A N 1
ATOM 1019 C CA . GLN A 1 135 ? 8.240 -6.953 -9.210 1.00 86.25 135 GLN A CA 1
ATOM 1020 C C . GLN A 1 135 ? 9.176 -5.755 -9.014 1.00 86.25 135 GLN A C 1
ATOM 1022 O O . GLN A 1 135 ? 10.092 -5.542 -9.805 1.00 86.25 135 GLN A O 1
ATOM 1027 N N . LEU A 1 136 ? 8.981 -4.982 -7.941 1.00 88.38 136 LEU A N 1
ATOM 1028 C CA . LEU A 1 136 ? 9.686 -3.706 -7.769 1.00 88.38 136 LEU A CA 1
ATOM 1029 C C . LEU A 1 136 ? 11.107 -3.842 -7.224 1.00 88.38 136 LEU A C 1
ATOM 1031 O O . LEU A 1 136 ? 11.884 -2.892 -7.307 1.00 88.38 136 LEU A O 1
ATOM 1035 N N . ARG A 1 137 ? 11.457 -4.990 -6.640 1.00 86.62 137 ARG A N 1
ATOM 1036 C CA . ARG A 1 137 ? 12.810 -5.229 -6.133 1.00 86.62 137 ARG A CA 1
ATOM 1037 C C . ARG A 1 137 ? 13.566 -6.165 -7.055 1.00 86.62 137 ARG A C 1
ATOM 1039 O O . ARG A 1 137 ? 14.491 -5.718 -7.725 1.00 86.62 137 ARG A O 1
ATOM 1046 N N . ASP A 1 138 ? 13.153 -7.424 -7.099 1.00 87.56 138 ASP A N 1
ATOM 1047 C CA . ASP A 1 138 ? 13.892 -8.467 -7.802 1.00 87.56 138 ASP A CA 1
ATOM 1048 C C . ASP A 1 138 ? 13.705 -8.302 -9.326 1.00 87.56 138 ASP A C 1
ATOM 1050 O O . ASP A 1 138 ? 14.685 -8.162 -10.056 1.00 87.56 138 ASP A O 1
ATOM 1054 N N . GLY A 1 139 ? 12.459 -8.135 -9.793 1.00 88.00 139 GLY A N 1
ATOM 1055 C CA . GLY A 1 139 ? 12.154 -7.928 -11.218 1.00 88.00 139 GLY A CA 1
ATOM 1056 C C . GLY A 1 139 ? 12.782 -6.662 -11.817 1.00 88.00 139 GLY A C 1
ATOM 1057 O O . GLY A 1 139 ? 13.358 -6.699 -12.909 1.00 88.00 139 GLY A O 1
ATOM 1058 N N . ARG A 1 140 ? 12.741 -5.543 -11.083 1.00 89.19 140 ARG A N 1
ATOM 1059 C CA . ARG A 1 140 ? 13.411 -4.290 -11.472 1.00 89.19 140 ARG A CA 1
ATOM 1060 C C . ARG A 1 140 ? 14.926 -4.469 -11.576 1.00 89.19 140 ARG A C 1
ATOM 1062 O O . ARG A 1 140 ? 15.523 -4.084 -12.579 1.00 89.19 140 ARG A O 1
ATOM 1069 N N . GLN A 1 141 ? 15.559 -5.034 -10.545 1.00 89.69 141 GLN A N 1
ATOM 1070 C CA . GLN A 1 141 ? 17.011 -5.248 -10.519 1.00 89.69 141 GLN A CA 1
ATOM 1071 C C . GLN A 1 141 ? 17.473 -6.110 -11.693 1.00 89.69 141 GLN A C 1
ATOM 1073 O O . GLN A 1 141 ? 18.480 -5.791 -12.328 1.00 89.69 141 GLN A O 1
ATOM 1078 N N . ASP A 1 142 ? 16.734 -7.170 -12.006 1.00 91.44 142 ASP A N 1
ATOM 1079 C CA . ASP A 1 142 ? 17.068 -8.058 -13.114 1.00 91.44 142 ASP A CA 1
ATOM 1080 C C . ASP A 1 142 ? 16.884 -7.371 -14.470 1.00 91.44 142 ASP A C 1
ATOM 1082 O O . ASP A 1 142 ? 17.785 -7.442 -15.307 1.00 91.44 142 ASP A O 1
ATOM 1086 N N . SER A 1 143 ? 15.799 -6.614 -14.655 1.00 89.06 143 SER A N 1
ATOM 1087 C CA . SER A 1 143 ? 15.568 -5.822 -15.874 1.00 89.06 143 SER A CA 1
ATOM 1088 C C . SER A 1 143 ? 16.673 -4.784 -16.092 1.00 89.06 143 SER A C 1
ATOM 1090 O O . SER A 1 143 ? 17.228 -4.679 -17.186 1.00 89.06 143 SER A O 1
ATOM 1092 N N . LYS A 1 144 ? 17.076 -4.075 -15.031 1.00 90.12 144 LYS A N 1
ATOM 1093 C CA . LYS A 1 144 ? 18.185 -3.112 -15.066 1.00 90.12 144 LYS A CA 1
ATOM 1094 C C . LYS A 1 144 ? 19.510 -3.779 -15.444 1.00 90.12 144 LYS A C 1
ATOM 1096 O O . LYS A 1 144 ? 20.248 -3.253 -16.276 1.00 90.12 144 LYS A O 1
ATOM 1101 N N . LYS A 1 145 ? 19.818 -4.948 -14.871 1.00 93.31 145 LYS A N 1
ATOM 1102 C CA . LYS A 1 145 ? 21.024 -5.719 -15.224 1.00 93.31 145 LYS A CA 1
ATOM 1103 C C . LYS A 1 145 ? 20.995 -6.183 -16.679 1.00 93.31 145 LYS A C 1
ATOM 1105 O O . LYS A 1 145 ? 22.016 -6.094 -17.356 1.00 93.31 145 LYS A O 1
ATOM 1110 N N . GLN A 1 146 ? 19.852 -6.680 -17.156 1.00 92.69 146 GLN A N 1
ATOM 1111 C CA . GLN A 1 146 ? 19.681 -7.116 -18.543 1.00 92.69 146 GLN A CA 1
ATOM 1112 C C . GLN A 1 146 ? 19.854 -5.952 -19.519 1.00 92.69 146 GLN A C 1
ATOM 1114 O O . GLN A 1 146 ? 20.568 -6.104 -20.508 1.00 92.69 146 GLN A O 1
ATOM 1119 N N . LEU A 1 147 ? 19.280 -4.788 -19.206 1.00 90.94 147 LEU A N 1
ATOM 1120 C CA . LEU A 1 147 ? 19.449 -3.568 -19.990 1.00 90.94 147 LEU A CA 1
ATOM 1121 C C . LEU A 1 147 ? 20.924 -3.150 -20.069 1.00 90.94 147 LEU A C 1
ATOM 1123 O O . LEU A 1 147 ? 21.438 -2.943 -21.163 1.00 90.94 147 LEU A O 1
ATOM 1127 N N . GLU A 1 148 ? 21.622 -3.074 -18.932 1.00 91.69 148 GLU A N 1
ATOM 1128 C CA . GLU A 1 148 ? 23.045 -2.704 -18.890 1.00 91.69 148 GLU A CA 1
ATOM 1129 C C . GLU A 1 148 ? 23.935 -3.711 -19.629 1.00 91.69 148 GLU A C 1
ATOM 1131 O O . GLU A 1 148 ? 24.892 -3.326 -20.302 1.00 91.69 148 GLU A O 1
ATOM 1136 N N . LYS A 1 149 ? 23.621 -5.007 -19.541 1.00 93.75 149 LYS A N 1
ATOM 1137 C CA . LYS A 1 149 ? 24.332 -6.044 -20.292 1.00 93.75 149 LYS A CA 1
ATOM 1138 C C . LYS A 1 149 ? 24.109 -5.891 -21.798 1.00 93.75 149 LYS A C 1
ATOM 1140 O O . LYS A 1 149 ? 25.080 -5.804 -22.541 1.00 93.75 149 LYS A O 1
ATOM 1145 N N . ALA A 1 150 ? 22.851 -5.823 -22.236 1.00 90.44 150 ALA A N 1
ATOM 1146 C CA . ALA A 1 150 ? 22.501 -5.680 -23.648 1.00 90.44 150 ALA A CA 1
ATOM 1147 C C . ALA A 1 150 ? 23.094 -4.400 -24.252 1.00 90.44 150 ALA A C 1
ATOM 1149 O O . ALA A 1 150 ? 23.574 -4.412 -25.384 1.00 90.44 150 ALA A O 1
ATOM 1150 N N . TRP A 1 151 ? 23.118 -3.317 -23.472 1.00 88.19 151 TRP A N 1
ATOM 1151 C CA . TRP A 1 151 ? 23.760 -2.066 -23.850 1.00 88.19 151 TRP A CA 1
ATOM 1152 C C . TRP A 1 151 ? 25.264 -2.235 -24.104 1.00 88.19 151 TRP A C 1
ATOM 1154 O O . TRP A 1 151 ? 25.756 -1.856 -25.165 1.00 88.19 151 TRP A O 1
ATOM 1164 N N . LYS A 1 152 ? 25.998 -2.839 -23.160 1.00 90.25 152 LYS A N 1
ATOM 1165 C CA . LYS A 1 152 ? 27.444 -3.083 -23.306 1.00 90.25 152 LYS A CA 1
ATOM 1166 C C . LYS A 1 152 ? 27.758 -4.002 -24.483 1.00 90.25 152 LYS A C 1
ATOM 1168 O O . LYS A 1 152 ? 28.697 -3.740 -25.232 1.00 90.25 152 LYS A O 1
ATOM 1173 N N . ASP A 1 153 ? 26.960 -5.054 -24.663 1.00 89.56 153 ASP A N 1
ATOM 1174 C CA . ASP A 1 153 ? 27.103 -5.986 -25.784 1.00 89.56 153 ASP A CA 1
ATOM 1175 C C . ASP A 1 153 ? 26.887 -5.270 -27.129 1.00 89.56 153 ASP A C 1
ATOM 1177 O O . ASP A 1 153 ? 27.584 -5.550 -28.106 1.00 89.56 153 ASP A O 1
ATOM 1181 N N . TYR A 1 154 ? 25.945 -4.325 -27.182 1.00 85.75 154 TYR A N 1
ATOM 1182 C CA . TYR A 1 154 ? 25.701 -3.490 -28.355 1.00 85.75 154 TYR A CA 1
ATOM 1183 C C . TYR A 1 154 ? 26.869 -2.531 -28.638 1.00 85.75 154 TYR A C 1
ATOM 1185 O O . TYR A 1 154 ? 27.359 -2.493 -29.766 1.00 85.75 154 TYR A O 1
ATOM 1193 N N . GLU A 1 155 ? 27.377 -1.812 -27.630 1.00 85.38 155 GLU A N 1
ATOM 1194 C CA . GLU A 1 155 ? 28.542 -0.926 -27.795 1.00 85.38 155 GLU A CA 1
ATOM 1195 C C . GLU A 1 155 ? 29.771 -1.691 -28.297 1.00 85.38 155 GLU A C 1
ATOM 1197 O O . GLU A 1 155 ? 30.438 -1.238 -29.226 1.00 85.38 155 GLU A O 1
ATOM 1202 N N . ALA A 1 156 ? 30.037 -2.882 -27.753 1.00 86.38 156 ALA A N 1
ATOM 1203 C CA . ALA A 1 156 ? 31.135 -3.732 -28.207 1.00 86.38 156 ALA A CA 1
ATOM 1204 C C . ALA A 1 156 ? 30.981 -4.134 -29.685 1.00 86.38 156 ALA A C 1
ATOM 1206 O O . ALA A 1 156 ? 31.951 -4.106 -30.445 1.00 86.38 156 ALA A O 1
ATOM 1207 N N . LYS A 1 157 ? 29.755 -4.461 -30.113 1.00 82.56 157 LYS A N 1
ATOM 1208 C CA . LYS A 1 157 ? 29.441 -4.827 -31.501 1.00 82.56 157 LYS A CA 1
ATOM 1209 C C . LYS A 1 157 ? 29.484 -3.661 -32.478 1.00 82.56 157 LYS A C 1
ATOM 1211 O O . LYS A 1 157 ? 29.664 -3.931 -33.655 1.00 82.56 157 LYS A O 1
ATOM 1216 N N . ILE A 1 158 ? 29.322 -2.414 -32.034 1.00 76.25 158 ILE A N 1
ATOM 1217 C CA . ILE A 1 158 ? 29.439 -1.216 -32.887 1.00 76.25 158 ILE A CA 1
ATOM 1218 C C . ILE A 1 158 ? 30.855 -0.637 -32.886 1.00 76.25 158 ILE A C 1
ATOM 1220 O O . ILE A 1 158 ? 31.311 -0.127 -33.908 1.00 76.25 158 ILE A O 1
ATOM 1224 N N . ALA A 1 159 ? 31.596 -0.778 -31.788 1.00 64.75 159 ALA A N 1
ATOM 1225 C CA . ALA A 1 159 ? 33.009 -0.418 -31.745 1.00 64.75 159 ALA A CA 1
ATOM 1226 C C . ALA A 1 159 ? 33.866 -1.317 -32.661 1.00 64.75 159 ALA A C 1
ATOM 1228 O O . ALA A 1 159 ? 34.833 -0.852 -33.262 1.00 64.75 159 ALA A O 1
ATOM 1229 N N . LEU A 1 160 ? 33.494 -2.594 -32.818 1.00 56.59 160 LEU A N 1
ATOM 1230 C CA . LEU A 1 160 ? 34.203 -3.560 -33.666 1.00 56.59 160 LEU A CA 1
ATOM 1231 C C . LEU A 1 160 ? 34.181 -3.232 -35.186 1.00 56.59 160 LEU A C 1
ATOM 1233 O O . LEU A 1 160 ? 35.256 -3.218 -35.791 1.00 56.59 160 LEU A O 1
ATOM 1237 N N . PRO A 1 161 ? 33.041 -2.918 -35.840 1.00 53.25 161 PRO A N 1
ATOM 1238 C CA . PRO A 1 161 ? 32.979 -2.622 -37.275 1.00 53.25 161 PRO A CA 1
ATOM 1239 C C . PRO A 1 161 ? 33.730 -1.348 -37.686 1.00 53.25 161 PRO A C 1
ATOM 1241 O O . PRO A 1 161 ? 34.147 -1.250 -38.839 1.00 53.25 161 PRO A O 1
ATOM 1244 N N . LEU A 1 162 ? 34.008 -0.422 -36.760 1.00 48.19 162 LEU A N 1
ATOM 1245 C CA . LEU A 1 162 ? 34.844 0.758 -37.029 1.00 48.19 162 LEU A CA 1
ATOM 1246 C C . LEU A 1 162 ? 36.346 0.438 -37.149 1.00 48.19 162 LEU A C 1
ATOM 1248 O O . LEU A 1 162 ? 37.090 1.237 -37.710 1.00 48.19 162 LEU A O 1
ATOM 1252 N N . THR A 1 163 ? 36.803 -0.733 -36.687 1.00 43.59 163 THR A N 1
ATOM 1253 C CA . THR A 1 163 ? 38.214 -1.159 -36.823 1.00 43.59 163 THR A CA 1
ATOM 1254 C C . THR A 1 163 ? 38.468 -2.085 -38.014 1.00 43.59 163 THR A C 1
ATOM 1256 O O . THR A 1 163 ? 39.598 -2.174 -38.484 1.00 43.59 163 THR A O 1
ATOM 1259 N N . LEU A 1 164 ? 37.424 -2.708 -38.574 1.00 44.97 164 LEU A N 1
ATOM 1260 C CA . LEU A 1 164 ? 37.517 -3.535 -39.788 1.00 44.97 164 LEU A CA 1
ATOM 1261 C C . LEU A 1 164 ? 37.233 -2.767 -41.092 1.00 44.97 164 LEU A C 1
ATOM 1263 O O . LEU A 1 164 ? 37.527 -3.284 -42.166 1.00 44.97 164 LEU A O 1
ATOM 1267 N N . GLN A 1 165 ? 36.728 -1.529 -41.020 1.00 42.81 165 GLN A N 1
ATOM 1268 C CA . GLN A 1 165 ? 36.641 -0.622 -42.178 1.00 42.81 165 GLN A CA 1
ATOM 1269 C C . GLN A 1 165 ? 37.835 0.340 -42.310 1.00 42.81 165 GLN A C 1
ATOM 1271 O O . GLN A 1 165 ? 37.936 1.054 -43.304 1.00 42.81 165 GLN A O 1
ATOM 1276 N N . ALA A 1 166 ? 38.785 0.313 -41.370 1.00 40.44 166 ALA A N 1
ATOM 1277 C CA . ALA A 1 166 ? 40.047 1.044 -41.457 1.00 40.44 166 ALA A CA 1
ATOM 1278 C C . ALA A 1 166 ? 41.218 0.096 -41.769 1.00 40.44 166 ALA A C 1
ATOM 1280 O O . ALA A 1 166 ? 42.195 0.015 -41.032 1.00 40.44 166 ALA A O 1
ATOM 1281 N N . GLN A 1 167 ? 41.120 -0.625 -42.885 1.00 27.44 167 GLN A N 1
ATOM 1282 C CA . GLN A 1 167 ? 42.296 -1.130 -43.591 1.00 27.44 167 GLN A CA 1
ATOM 1283 C C . GLN A 1 167 ? 42.222 -0.640 -45.040 1.00 27.44 167 GLN A C 1
ATOM 1285 O O . GLN A 1 167 ? 41.486 -1.223 -45.840 1.00 27.44 167 GLN A O 1
ATOM 1290 N N . PRO A 1 168 ? 42.971 0.405 -45.436 1.00 37.03 168 PRO A N 1
ATOM 1291 C CA . PRO A 1 168 ? 43.375 0.504 -46.825 1.00 37.03 168 PRO A CA 1
ATOM 1292 C C . PRO A 1 168 ? 44.323 -0.671 -47.066 1.00 37.03 168 PRO A C 1
ATOM 1294 O O . PRO A 1 168 ? 45.436 -0.688 -46.554 1.00 37.03 168 PRO A O 1
ATOM 1297 N N . SER A 1 169 ? 43.859 -1.683 -47.795 1.00 30.84 169 SER A N 1
ATOM 1298 C CA . SER A 1 169 ? 44.701 -2.790 -48.249 1.00 30.84 169 SER A CA 1
ATOM 1299 C C . SER A 1 169 ? 45.988 -2.228 -48.884 1.00 30.84 169 SER A C 1
ATOM 1301 O O . SER A 1 169 ? 45.896 -1.570 -49.925 1.00 30.84 169 SER A O 1
ATOM 1303 N N . PRO A 1 170 ? 47.192 -2.434 -48.312 1.00 43.16 170 PRO A N 1
ATOM 1304 C CA . PRO A 1 170 ? 48.426 -1.977 -48.926 1.00 43.16 170 PRO A CA 1
ATOM 1305 C C . PRO A 1 170 ? 48.929 -3.081 -49.854 1.00 43.16 170 PRO A C 1
ATOM 1307 O O . PRO A 1 170 ? 49.944 -3.715 -49.595 1.00 43.16 170 PRO A O 1
ATOM 1310 N N . ALA A 1 171 ? 48.190 -3.369 -50.923 1.00 39.41 171 ALA A N 1
ATOM 1311 C CA . ALA A 1 171 ? 48.640 -4.307 -51.947 1.00 39.41 171 ALA A CA 1
ATOM 1312 C C . ALA A 1 171 ? 47.856 -4.114 -53.248 1.00 39.41 171 ALA A C 1
ATOM 1314 O O . ALA A 1 171 ? 47.026 -4.946 -53.586 1.00 39.41 171 ALA A O 1
ATOM 1315 N N . LEU A 1 172 ? 48.100 -3.002 -53.952 1.00 35.28 172 LEU A N 1
ATOM 1316 C CA . LEU A 1 172 ? 47.957 -2.857 -55.415 1.00 35.28 172 LEU A CA 1
ATOM 1317 C C . LEU A 1 172 ? 48.459 -1.462 -55.845 1.00 35.28 172 LEU A C 1
ATOM 1319 O O . LEU A 1 172 ? 47.723 -0.640 -56.371 1.00 35.28 172 LEU A O 1
ATOM 1323 N N . SER A 1 173 ? 49.740 -1.173 -55.588 1.00 42.16 173 SER A N 1
ATOM 1324 C CA . SER A 1 173 ? 50.429 0.015 -5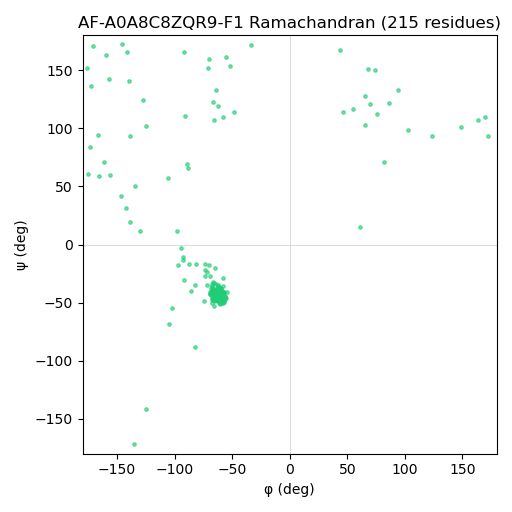6.138 1.00 42.16 173 SER A CA 1
ATOM 1325 C C . SER A 1 173 ? 51.781 -0.316 -56.797 1.00 42.16 173 SER A C 1
ATOM 1327 O O . SER A 1 173 ? 52.555 0.566 -57.142 1.00 42.16 173 SER A O 1
ATOM 1329 N N . ALA A 1 174 ? 52.103 -1.592 -57.037 1.00 36.62 174 ALA A N 1
ATOM 1330 C CA . ALA A 1 174 ? 53.406 -1.944 -57.618 1.00 36.62 174 ALA A CA 1
ATOM 1331 C C . ALA A 1 174 ? 53.376 -3.172 -58.542 1.00 36.62 174 ALA A C 1
ATOM 1333 O O . ALA A 1 174 ? 54.270 -4.009 -58.487 1.00 36.62 174 ALA A O 1
ATOM 1334 N N . ALA A 1 175 ? 52.356 -3.301 -59.398 1.00 33.44 175 ALA A N 1
ATOM 1335 C CA . ALA A 1 175 ? 52.308 -4.380 -60.396 1.00 33.44 175 ALA A CA 1
ATOM 1336 C C . ALA A 1 175 ? 51.716 -3.968 -61.759 1.00 33.44 175 ALA A C 1
ATOM 1338 O O . ALA A 1 175 ? 51.116 -4.790 -62.449 1.00 33.44 175 ALA A O 1
ATOM 1339 N N . HIS A 1 176 ? 51.890 -2.708 -62.180 1.00 36.62 176 HIS A N 1
ATOM 1340 C CA . HIS A 1 176 ? 51.599 -2.321 -63.571 1.00 36.62 176 HIS A CA 1
ATOM 1341 C C . HIS A 1 176 ? 52.608 -1.368 -64.221 1.00 36.62 176 HIS A C 1
ATOM 1343 O O . HIS A 1 176 ? 52.318 -0.766 -65.250 1.00 36.62 176 HIS A O 1
ATOM 1349 N N . LEU A 1 177 ? 53.826 -1.271 -63.681 1.00 37.53 177 LEU A N 1
ATOM 1350 C CA . LEU A 1 177 ? 54.899 -0.514 -64.328 1.00 37.53 177 LEU A CA 1
ATOM 1351 C C . LEU A 1 177 ? 56.226 -1.276 -64.341 1.00 37.53 177 LEU A C 1
ATOM 1353 O O . LEU A 1 177 ? 57.260 -0.756 -63.942 1.00 37.53 177 LEU A O 1
ATOM 1357 N N . GLN A 1 178 ? 56.212 -2.531 -64.795 1.00 38.09 178 GLN A N 1
ATOM 1358 C CA . GLN A 1 178 ? 57.461 -3.229 -65.107 1.00 38.09 178 GLN A CA 1
ATOM 1359 C C . GLN A 1 178 ? 57.259 -4.359 -66.123 1.00 38.09 178 GLN A C 1
ATOM 1361 O O . GLN A 1 178 ? 57.560 -5.514 -65.855 1.00 38.09 178 GLN A O 1
ATOM 1366 N N . MET A 1 179 ? 56.775 -4.027 -67.320 1.00 31.33 179 MET A N 1
ATOM 1367 C CA . MET A 1 179 ? 57.025 -4.861 -68.497 1.00 31.33 179 MET A CA 1
ATOM 1368 C C . MET A 1 179 ? 57.595 -3.982 -69.609 1.00 31.33 179 MET A C 1
ATOM 1370 O O . MET A 1 179 ? 57.007 -2.977 -69.986 1.00 31.33 179 MET A O 1
ATOM 1374 N N . HIS A 1 180 ? 58.765 -4.405 -70.090 1.00 32.00 180 HIS A N 1
ATOM 1375 C CA . HIS A 1 180 ? 59.613 -3.829 -71.138 1.00 32.00 180 HIS A CA 1
ATOM 1376 C C . HIS A 1 180 ? 60.552 -2.668 -70.773 1.00 32.00 180 HIS A C 1
ATOM 1378 O O . HIS A 1 180 ? 60.475 -1.563 -71.301 1.00 32.00 180 HIS A O 1
ATOM 1384 N N . LYS A 1 181 ? 61.602 -3.002 -70.008 1.00 37.41 181 LYS A N 1
ATOM 1385 C CA . LYS A 1 181 ? 62.942 -2.459 -70.290 1.00 37.41 181 LYS A CA 1
ATOM 1386 C C . LYS A 1 181 ? 64.025 -3.533 -70.135 1.00 37.41 181 LYS A C 1
ATOM 1388 O O . LYS A 1 181 ? 64.522 -3.789 -69.047 1.00 37.41 181 LYS A O 1
ATOM 1393 N N . LYS A 1 182 ? 64.337 -4.175 -71.259 1.00 31.84 182 LYS A N 1
ATOM 1394 C CA . LYS A 1 182 ? 65.550 -4.931 -71.639 1.00 31.84 182 LYS A CA 1
ATOM 1395 C C . LYS A 1 182 ? 65.334 -5.249 -73.121 1.00 31.84 182 LYS A C 1
ATOM 1397 O O . LYS A 1 182 ? 64.239 -5.670 -73.461 1.00 31.84 182 LYS A O 1
ATOM 1402 N N . SER A 1 183 ? 66.251 -5.138 -74.062 1.00 31.17 183 SER A N 1
ATOM 1403 C CA . SER A 1 183 ? 67.558 -4.509 -74.264 1.00 31.17 183 SER A CA 1
ATOM 1404 C C . SER A 1 183 ? 67.811 -4.698 -75.782 1.00 31.17 183 SER A C 1
ATOM 1406 O O . SER A 1 183 ? 67.099 -5.496 -76.390 1.00 31.17 183 SER A O 1
ATOM 1408 N N . ILE A 1 184 ? 68.853 -4.072 -76.343 1.00 29.39 184 ILE A N 1
ATOM 1409 C CA . ILE A 1 184 ? 69.454 -4.314 -77.683 1.00 29.39 184 ILE A CA 1
ATOM 1410 C C . ILE A 1 184 ? 69.075 -3.280 -78.770 1.00 29.39 184 ILE A C 1
ATOM 1412 O O . ILE A 1 184 ? 68.041 -3.365 -79.422 1.00 29.39 184 ILE A O 1
ATOM 1416 N N . CYS A 1 185 ? 69.990 -2.325 -78.984 1.00 26.98 185 CYS A N 1
ATOM 1417 C CA . CYS A 1 185 ? 70.279 -1.691 -80.284 1.00 26.98 185 CYS A CA 1
ATOM 1418 C C . CYS A 1 185 ? 71.006 -2.719 -81.192 1.00 26.98 185 CYS A C 1
ATOM 1420 O O . CYS A 1 185 ? 71.707 -3.5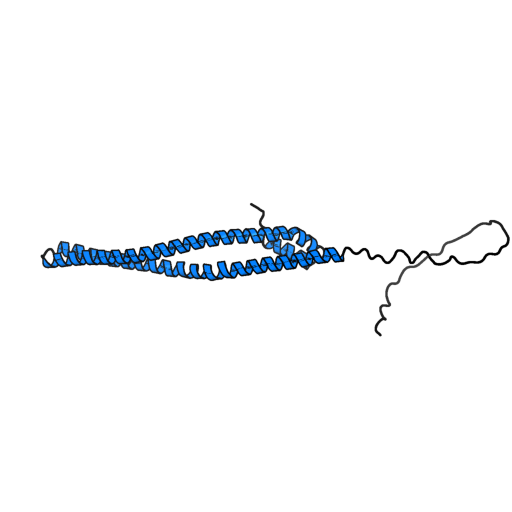65 -80.625 1.00 26.98 185 CYS A O 1
ATOM 1422 N N . PRO A 1 186 ? 70.910 -2.673 -82.545 1.00 34.97 186 PRO A N 1
ATOM 1423 C CA . PRO A 1 186 ? 71.429 -1.550 -83.348 1.00 34.97 186 PRO A CA 1
ATOM 1424 C C . PRO A 1 186 ? 70.588 -1.085 -84.571 1.00 34.97 186 PRO A C 1
ATOM 1426 O O . PRO A 1 186 ? 69.670 -1.760 -85.018 1.00 34.97 186 PRO A O 1
ATOM 1429 N N . ASP A 1 187 ? 70.970 0.112 -85.048 1.00 28.06 187 ASP A N 1
ATOM 1430 C CA . ASP A 1 187 ? 70.759 0.852 -86.328 1.00 28.06 187 ASP A CA 1
ATOM 1431 C C . ASP A 1 187 ? 70.673 -0.013 -87.630 1.00 2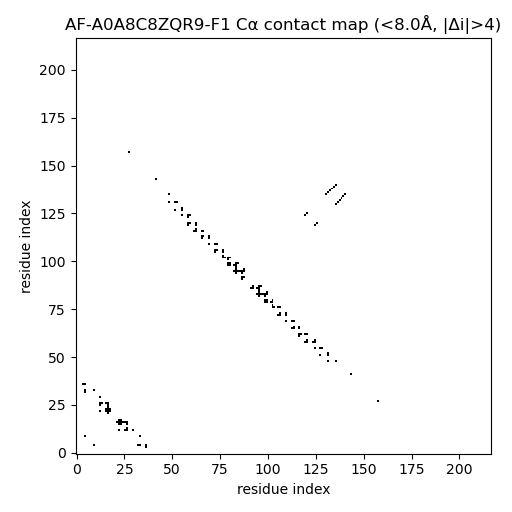8.06 187 ASP A C 1
ATOM 1433 O O . ASP A 1 187 ? 71.096 -1.169 -87.556 1.00 28.06 187 ASP A O 1
ATOM 1437 N N . PRO A 1 188 ? 70.321 0.490 -88.859 1.00 40.56 188 PRO A N 1
ATOM 1438 C CA . PRO A 1 188 ? 69.981 1.871 -89.266 1.00 40.56 188 PRO A CA 1
ATOM 1439 C C . PRO A 1 188 ? 68.900 2.102 -90.373 1.00 40.56 188 PRO A C 1
ATOM 1441 O O . PRO A 1 188 ? 68.554 1.215 -91.146 1.00 40.56 188 PRO A O 1
ATOM 1444 N N . ARG A 1 189 ? 68.559 3.396 -90.562 1.00 27.84 189 ARG A N 1
ATOM 1445 C CA . ARG A 1 189 ? 68.285 4.107 -91.850 1.00 27.84 189 ARG A CA 1
ATOM 1446 C C . ARG A 1 189 ? 66.833 4.243 -92.399 1.00 27.84 189 ARG A C 1
ATOM 1448 O O . ARG A 1 189 ? 66.141 3.263 -92.628 1.00 27.84 189 ARG A O 1
ATOM 1455 N N . ALA A 1 190 ? 66.538 5.498 -92.801 1.00 30.11 190 ALA A N 1
ATOM 1456 C CA . ALA A 1 190 ? 65.536 6.014 -93.768 1.00 30.11 190 ALA A CA 1
ATOM 1457 C C . ALA A 1 190 ? 64.053 6.017 -93.344 1.00 30.11 190 ALA A C 1
ATOM 1459 O O . ALA A 1 190 ? 63.605 5.136 -92.635 1.00 30.11 190 ALA A O 1
ATOM 1460 N N . SER A 1 191 ? 63.164 6.906 -93.788 1.00 29.38 191 SER A N 1
ATOM 1461 C CA . SER A 1 191 ? 63.161 8.255 -94.373 1.00 29.38 191 SER A CA 1
ATOM 1462 C C . SER A 1 191 ? 61.671 8.611 -94.527 1.00 29.38 191 SER A C 1
ATOM 1464 O O . SER A 1 191 ? 60.855 7.731 -94.778 1.00 29.38 191 SER A O 1
ATOM 1466 N N . SER A 1 192 ? 61.365 9.908 -94.477 1.00 32.38 192 SER A N 1
ATOM 1467 C CA . SER A 1 192 ? 60.232 10.594 -95.131 1.00 32.38 192 SER A CA 1
ATOM 1468 C C . SER A 1 192 ? 58.769 10.307 -94.738 1.00 32.38 192 SER A C 1
ATOM 1470 O O . SER A 1 192 ? 58.247 9.200 -94.789 1.00 32.38 192 SER A O 1
ATOM 1472 N N . GLN A 1 193 ? 58.110 11.434 -94.460 1.00 29.14 193 GLN A N 1
ATOM 1473 C CA . GLN A 1 193 ? 56.678 11.717 -94.404 1.00 29.14 193 GLN A CA 1
ATOM 1474 C C . GLN A 1 193 ? 55.907 11.280 -95.664 1.00 29.14 193 GLN A C 1
ATOM 1476 O O . GLN A 1 193 ? 56.445 11.340 -96.767 1.00 29.14 193 GLN A O 1
ATOM 1481 N N . GLY A 1 194 ? 54.606 10.999 -95.509 1.00 29.27 194 GLY A N 1
ATOM 1482 C CA . GLY A 1 194 ? 53.665 10.948 -96.633 1.00 29.27 194 GLY A CA 1
ATOM 1483 C C . GLY A 1 194 ? 52.262 10.422 -96.299 1.00 29.27 194 GLY A C 1
ATOM 1484 O O . GLY A 1 194 ? 52.043 9.223 -96.333 1.00 29.27 194 GLY A O 1
ATOM 1485 N N . GLN A 1 195 ? 51.342 11.348 -95.994 1.00 28.52 195 GLN A N 1
ATOM 1486 C CA . GLN A 1 195 ? 49.927 11.420 -96.433 1.00 28.52 195 GLN A CA 1
ATOM 1487 C C . GLN A 1 195 ? 48.986 10.180 -96.389 1.00 28.52 195 GLN A C 1
ATOM 1489 O O . GLN A 1 195 ? 49.107 9.286 -97.210 1.00 28.52 195 GLN A O 1
ATOM 1494 N N . SER A 1 196 ? 47.958 10.270 -95.511 1.00 27.84 196 SER A N 1
ATOM 1495 C CA . SER A 1 196 ? 46.476 10.118 -95.711 1.00 27.84 196 SER A CA 1
ATOM 1496 C C . SER A 1 196 ? 45.862 8.984 -96.576 1.00 27.84 196 SER A C 1
ATOM 1498 O O . SER A 1 196 ? 46.459 8.612 -97.575 1.00 27.84 196 SER A O 1
ATOM 1500 N N . PRO A 1 197 ? 44.528 8.738 -96.508 1.00 51.19 197 PRO A N 1
ATOM 1501 C CA . PRO A 1 197 ? 43.577 8.408 -95.418 1.00 51.19 197 PRO A CA 1
ATOM 1502 C C . PRO A 1 197 ? 42.841 7.069 -95.814 1.00 51.19 197 PRO A C 1
ATOM 1504 O O . PRO A 1 197 ? 43.508 6.266 -96.463 1.00 51.19 197 PRO A O 1
ATOM 1507 N N . PRO A 1 198 ? 41.526 6.759 -95.609 1.00 48.69 198 PRO A N 1
ATOM 1508 C CA . PRO A 1 198 ? 40.463 7.213 -94.687 1.00 48.69 198 PRO A CA 1
ATOM 1509 C C . PRO A 1 198 ? 39.602 6.053 -94.056 1.00 48.69 198 PRO A C 1
ATOM 1511 O O . PRO A 1 198 ? 39.856 4.879 -94.285 1.00 48.69 198 PRO A O 1
ATOM 1514 N N . GLN A 1 199 ? 38.512 6.429 -93.357 1.00 30.39 199 GLN A N 1
ATOM 1515 C CA . GLN A 1 199 ? 37.218 5.712 -93.151 1.00 30.39 199 GLN A CA 1
ATOM 1516 C C . GLN A 1 199 ? 37.157 4.514 -92.164 1.00 30.39 199 GLN A C 1
ATOM 1518 O O . GLN A 1 199 ? 37.824 3.504 -92.328 1.00 30.39 199 GLN A O 1
ATOM 1523 N N . LEU A 1 200 ? 36.455 4.649 -91.026 1.00 34.16 200 LEU A N 1
ATOM 1524 C CA . LEU A 1 200 ? 35.010 4.390 -90.799 1.00 34.16 200 LEU A CA 1
ATOM 1525 C C . LEU A 1 200 ? 34.622 2.909 -90.957 1.00 34.16 200 LEU A C 1
ATOM 1527 O O . LEU A 1 200 ? 34.412 2.449 -92.070 1.00 34.16 200 LEU A O 1
ATOM 1531 N N . TYR A 1 201 ? 34.427 2.204 -89.834 1.00 32.66 201 TYR A N 1
ATOM 1532 C CA . TYR A 1 201 ? 33.519 1.056 -89.770 1.00 32.66 201 TYR A CA 1
ATOM 1533 C C . TYR A 1 201 ? 32.724 1.034 -88.459 1.00 32.66 201 TYR A C 1
ATOM 1535 O O . TYR A 1 201 ? 33.192 1.401 -87.385 1.00 32.66 201 TYR A O 1
ATOM 1543 N N . TYR A 1 202 ? 31.472 0.659 -88.663 1.00 29.42 202 TYR A N 1
ATOM 1544 C CA . TYR A 1 202 ? 30.280 0.712 -87.833 1.00 29.42 202 TYR A CA 1
ATOM 1545 C C . TYR A 1 202 ? 30.087 -0.582 -87.015 1.00 29.42 202 TYR A C 1
ATOM 1547 O O . TYR A 1 202 ? 30.591 -1.625 -87.422 1.00 29.42 202 TYR A O 1
ATOM 1555 N N . PHE A 1 203 ? 29.193 -0.518 -86.010 1.00 28.70 203 PHE A N 1
ATOM 1556 C CA . PHE A 1 203 ? 28.469 -1.645 -85.371 1.00 28.70 203 PHE A CA 1
ATOM 1557 C C . PHE A 1 203 ? 29.339 -2.631 -84.542 1.00 28.70 203 PHE A C 1
ATOM 1559 O O . PHE A 1 203 ? 30.513 -2.818 -84.799 1.00 28.70 203 PHE A O 1
ATOM 1566 N N . SER A 1 204 ? 28.878 -3.318 -83.496 1.00 29.42 204 SER A N 1
ATOM 1567 C CA . SER A 1 204 ? 27.542 -3.542 -82.956 1.00 29.42 204 SER A CA 1
ATOM 1568 C C . SER A 1 204 ? 27.642 -3.985 -81.494 1.00 29.42 204 SER A C 1
ATOM 1570 O O . SER A 1 204 ? 28.668 -4.454 -81.014 1.00 29.42 204 SER A O 1
ATOM 1572 N N . THR A 1 205 ? 26.498 -3.868 -80.847 1.00 31.52 205 THR A N 1
ATOM 1573 C CA . THR A 1 205 ? 26.066 -4.301 -79.523 1.00 31.52 205 THR A CA 1
ATOM 1574 C C . THR A 1 205 ? 26.222 -5.793 -79.187 1.00 31.52 205 THR A C 1
ATOM 1576 O O . THR A 1 205 ? 26.138 -6.650 -80.061 1.00 31.52 205 THR A O 1
ATOM 1579 N N . ASN A 1 206 ? 26.178 -6.033 -77.868 1.00 29.53 206 ASN A N 1
ATOM 1580 C CA . ASN A 1 206 ? 25.617 -7.186 -77.145 1.00 29.53 206 ASN A CA 1
ATOM 1581 C C . ASN A 1 206 ? 26.471 -8.438 -76.916 1.00 29.53 206 ASN A C 1
ATOM 1583 O O . ASN A 1 206 ? 26.811 -9.165 -77.843 1.00 29.53 206 ASN A O 1
ATOM 1587 N N . SER A 1 207 ? 26.615 -8.760 -75.621 1.00 36.53 207 SER A N 1
ATOM 1588 C CA . SER A 1 207 ? 26.207 -10.016 -74.937 1.00 36.53 207 SER A CA 1
ATOM 1589 C C . SER A 1 207 ? 27.204 -10.263 -73.795 1.00 36.53 207 SER A C 1
ATOM 1591 O O . SER A 1 207 ? 28.378 -10.491 -74.041 1.00 36.53 207 SER A O 1
ATOM 1593 N N . CYS A 1 208 ? 26.905 -9.972 -72.527 1.00 30.77 208 CYS A N 1
ATOM 1594 C CA . CYS A 1 208 ? 25.965 -10.644 -71.625 1.00 30.77 208 CYS A CA 1
ATOM 1595 C C . CYS A 1 208 ? 26.212 -12.159 -71.469 1.00 30.77 208 CYS A C 1
ATOM 1597 O O . CYS A 1 208 ? 26.015 -12.925 -72.404 1.00 30.77 208 CYS A O 1
ATOM 1599 N N . LEU A 1 209 ? 26.535 -12.523 -70.222 1.00 32.88 209 LEU A N 1
ATOM 1600 C CA . LEU A 1 209 ? 26.431 -13.829 -69.562 1.00 32.88 209 LEU A CA 1
ATOM 1601 C C . LEU A 1 209 ? 27.366 -14.978 -69.981 1.00 32.88 209 LEU A C 1
ATOM 1603 O O . LEU A 1 209 ? 27.251 -15.560 -71.050 1.00 32.88 209 LEU A O 1
ATOM 1607 N N . GLY A 1 210 ? 28.120 -15.451 -68.980 1.00 29.88 210 GLY A N 1
ATOM 1608 C CA . GLY A 1 210 ? 28.286 -16.887 -68.747 1.00 29.88 210 GLY A CA 1
ATOM 1609 C C . GLY A 1 210 ? 29.723 -17.393 -68.741 1.00 29.88 210 GLY A C 1
ATOM 1610 O O . GLY A 1 210 ? 30.226 -17.791 -69.779 1.00 29.88 210 GLY A O 1
ATOM 1611 N N . CYS A 1 211 ? 30.344 -17.459 -67.557 1.00 34.69 211 CYS A N 1
ATOM 1612 C CA . CYS A 1 211 ? 31.102 -18.644 -67.122 1.00 34.69 211 CYS A CA 1
ATOM 1613 C C . CYS A 1 211 ? 31.575 -18.492 -65.669 1.00 34.69 211 CYS A C 1
ATOM 1615 O O . CYS A 1 211 ? 32.702 -18.109 -65.370 1.00 34.69 211 CYS A O 1
ATOM 1617 N N . GLN A 1 212 ? 30.671 -18.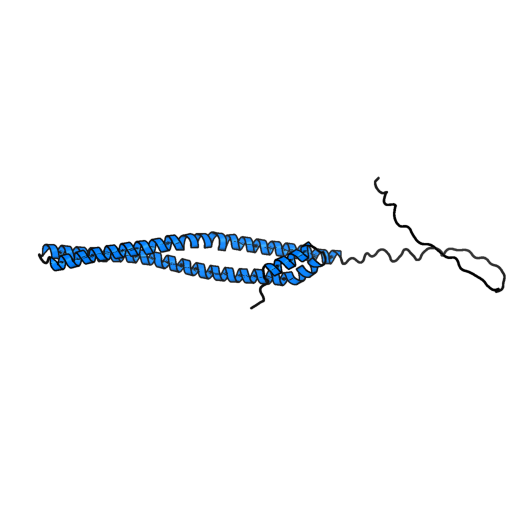823 -64.752 1.00 36.44 212 GLN A N 1
ATOM 1618 C CA . GLN A 1 212 ? 30.987 -19.214 -63.386 1.00 36.44 212 GLN A CA 1
ATOM 1619 C C . GLN A 1 212 ? 31.144 -20.741 -63.387 1.00 36.44 212 GLN A C 1
ATOM 1621 O O . GLN A 1 212 ? 30.149 -21.433 -63.589 1.00 36.44 212 GLN A O 1
ATOM 1626 N N . LYS A 1 213 ? 32.367 -21.260 -63.207 1.00 35.88 213 LYS A N 1
ATOM 1627 C CA . LYS A 1 213 ? 32.687 -22.590 -62.635 1.00 35.88 213 LYS A CA 1
ATOM 1628 C C . LYS A 1 213 ? 34.168 -22.912 -62.840 1.00 35.88 213 LYS A C 1
ATOM 1630 O O . LYS A 1 213 ? 34.567 -23.202 -63.957 1.00 35.88 213 LYS A O 1
ATOM 1635 N N . ALA A 1 214 ? 34.931 -22.915 -61.750 1.00 34.66 214 ALA A N 1
ATOM 1636 C CA . ALA A 1 214 ? 35.930 -23.936 -61.409 1.00 34.66 214 ALA A CA 1
ATOM 1637 C C . ALA A 1 214 ? 36.851 -23.374 -60.323 1.00 34.66 214 ALA A C 1
ATOM 1639 O O . ALA A 1 214 ? 37.668 -22.516 -60.615 1.00 34.66 214 ALA A O 1
ATOM 1640 N N . LEU A 1 215 ? 36.703 -23.853 -59.088 1.00 37.38 215 LEU A N 1
ATOM 1641 C CA . LEU A 1 215 ? 37.807 -24.132 -58.164 1.00 37.38 215 LEU A CA 1
ATOM 1642 C C . LEU A 1 215 ? 37.210 -24.960 -57.023 1.00 37.38 215 LEU A C 1
ATOM 1644 O O . LEU A 1 215 ? 36.568 -24.459 -56.105 1.00 37.38 215 LEU A O 1
ATOM 1648 N N . GLY A 1 216 ? 37.330 -26.269 -57.195 1.00 40.94 216 GLY A N 1
ATOM 1649 C CA . GLY A 1 216 ? 36.783 -27.298 -56.329 1.00 40.94 216 GLY A CA 1
ATOM 1650 C C . GLY A 1 216 ? 37.434 -28.629 -56.671 1.00 40.94 216 GLY A C 1
ATOM 1651 O O . GLY A 1 216 ? 36.745 -29.537 -57.129 1.00 40.94 216 GLY A O 1
ATOM 1652 N N . LYS A 1 217 ? 38.765 -28.663 -56.554 1.00 35.16 217 LYS A N 1
ATOM 1653 C CA . LYS A 1 217 ? 39.646 -29.774 -56.162 1.00 35.16 217 LYS A CA 1
ATOM 1654 C C . LYS A 1 217 ? 41.093 -29.324 -56.309 1.00 35.16 217 LYS A C 1
ATOM 1656 O O . LYS A 1 217 ? 41.392 -28.697 -57.346 1.00 35.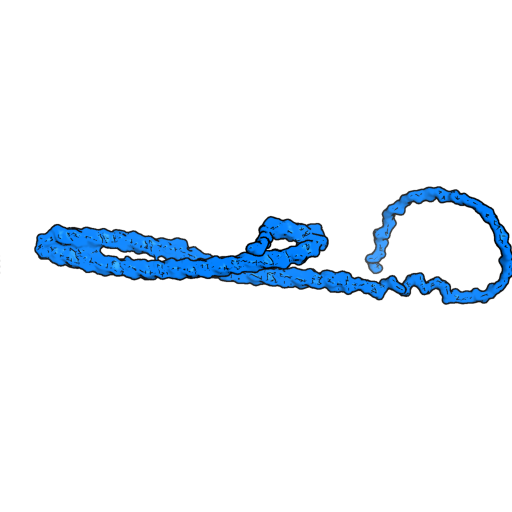16 217 LYS A O 1
#

Mean predicted aligned error: 16.2 Å

Foldseek 3Di:
DPDAQDPVNVVVLVVQCVPDPVSVVVSVVCVVSVVVNVVVVLVVLVVVLVVLVVVLVVLVVLLVVLVVVLVVLLVVLVVLLVVLVVVVVVVVPVSSVVSPVVSVVSNVVSVVSNVVSVCSCVVRNVVSVVCSPPCSPPVSVVVVVVVVVVVVVSVVVVVVVVVVVPDPPPPDDPPPPDDDDDDDDDDDDDDDDDDDDDDDDDDDDDDDDDDDDDDDD

Organism: Prolemur simus (NCBI:txid1328070)

Nearest PDB structures (foldseek):
  9eon-assembly1_A  TM=8.086E-01  e=8.186E-01  Synechocystis sp. PCC 6803
  8qhw-assembly1_E  TM=6.548E-01  e=8.660E-01  Synechocystis sp. PCC 6803
  6ixe-assembly1_A  TM=5.493E-01  e=1.284E+00  Homo sapiens
  8qbr-assembly1_A  TM=4.335E-01  e=7.738E-01  Nostoc punctiforme
  7sqc-assembly1_1V  TM=2.817E-01  e=2.384E+00  Chlamydomonas reinhardtii

InterPro domains:
  IPR027267 AH/BAR domain superfamily [G3DSA:1.20.1270.60] (26-183)
  IPR027267 AH/BAR domain superfamily [SSF103657] (32-159)
  IPR043593 Arf-GAP with SH3 domain, ANK repeat and PH domain-containing protein [PTHR45854] (1-159)

pLDDT: mean 74.8, std 25.2, range [26.98, 97.88]

Sequence (217 aa):
MPEQLSVAEFLAVTADDLNSPAGAAAFAAKMPRCRGAALAREEILEGDQAILQRIKKAVRAIHSSGLGHVENEEQYREAVESLGNSHLSQNSHELSTGFLNLAVFTREVAALFKNLVQNLNNIVSFPLDSLMKGQLRDGRQDSKKQLEKAWKDYEAKIALPLTLQAQPSPALSAAHLQMHKKSICPDPRASSQGQSPPQLYYFSTNSCLGCQKALGK